Protein AF-0000000067829742 (afdb_homodimer)

Structure (mmCIF, N/CA/C/O backbone):
data_AF-0000000067829742-model_v1
#
loop_
_entity.id
_entity.type
_entity.pdbx_description
1 polymer 'MerR family transcriptional regulator'
#
loop_
_atom_site.group_PDB
_atom_site.id
_atom_site.type_symbol
_atom_site.label_atom_id
_atom_site.label_alt_id
_atom_site.label_comp_id
_atom_site.label_asym_id
_atom_site.label_entity_id
_atom_site.label_seq_id
_atom_site.pdbx_PDB_ins_code
_atom_site.Cartn_x
_atom_site.Cartn_y
_atom_site.Cartn_z
_atom_site.occupancy
_atom_site.B_iso_or_equiv
_atom_site.auth_seq_id
_atom_site.auth_comp_id
_atom_site.auth_asym_id
_atom_site.auth_atom_id
_atom_site.pdbx_PDB_model_num
ATOM 1 N N . MET A 1 1 ? -0.561 -52.406 -20.719 1 38.78 1 MET A N 1
ATOM 2 C CA . MET A 1 1 ? -0.412 -51.594 -19.531 1 38.78 1 MET A CA 1
ATOM 3 C C . MET A 1 1 ? -0.759 -50.156 -19.812 1 38.78 1 MET A C 1
ATOM 5 O O . MET A 1 1 ? -0.344 -49.594 -20.828 1 38.78 1 MET A O 1
ATOM 9 N N . ASP A 1 2 ? -1.985 -49.562 -19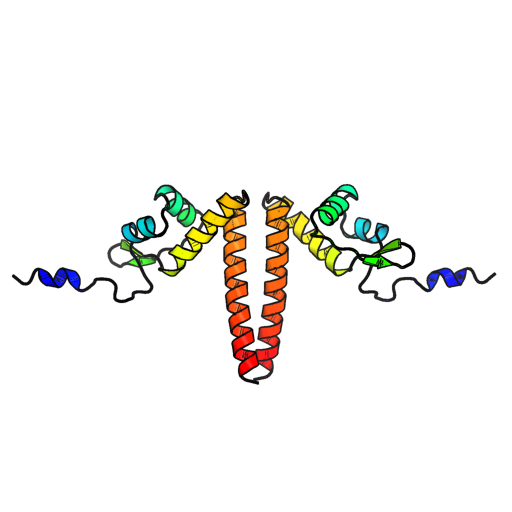.172 1 39.97 2 ASP A N 1
ATOM 10 C CA . ASP A 1 2 ? -2.779 -48.312 -19.219 1 39.97 2 ASP A CA 1
ATOM 11 C C . ASP A 1 2 ? -1.925 -47.094 -18.891 1 39.97 2 ASP A C 1
ATOM 13 O O . ASP A 1 2 ? -1.716 -46.781 -17.719 1 39.97 2 ASP A O 1
ATOM 17 N N . LEU A 1 3 ? -0.83 -46.781 -19.438 1 41.09 3 LEU A N 1
ATOM 18 C CA . LEU A 1 3 ? 0.09 -45.656 -19.359 1 41.09 3 LEU A CA 1
ATOM 19 C C . LEU A 1 3 ? -0.671 -44.344 -19.328 1 41.09 3 LEU A C 1
ATOM 21 O O . LEU A 1 3 ? -0.062 -43.281 -19.281 1 41.09 3 LEU A O 1
ATOM 25 N N . LEU A 1 4 ? -1.839 -44.375 -19.984 1 42.31 4 LEU A N 1
ATOM 26 C CA . LEU A 1 4 ? -2.527 -43.094 -20.141 1 42.31 4 LEU A CA 1
ATOM 27 C C . LEU A 1 4 ? -2.879 -42.5 -18.797 1 42.31 4 LEU A C 1
ATOM 29 O O . LEU A 1 4 ? -3.615 -41.5 -18.719 1 42.31 4 LEU A O 1
ATOM 33 N N . GLN A 1 5 ? -2.998 -43.344 -17.719 1 41.84 5 GLN A N 1
ATOM 34 C CA . GLN A 1 5 ? -3.5 -42.844 -16.453 1 41.84 5 GLN A CA 1
ATOM 35 C C . GLN A 1 5 ? -2.699 -41.625 -15.992 1 41.84 5 GLN A C 1
ATOM 37 O O . GLN A 1 5 ? -2.945 -41.094 -14.914 1 41.84 5 GLN A O 1
ATOM 42 N N . ASP A 1 6 ? -1.447 -41.594 -16.344 1 46.66 6 ASP A N 1
ATOM 43 C CA . ASP A 1 6 ? -0.595 -40.562 -15.742 1 46.66 6 ASP A CA 1
ATOM 44 C C . ASP A 1 6 ? -1.167 -39.156 -15.977 1 46.66 6 ASP A C 1
ATOM 46 O O . ASP A 1 6 ? -0.507 -38.156 -15.695 1 46.66 6 ASP A O 1
ATOM 50 N N . LYS A 1 7 ? -1.979 -39.094 -17.062 1 47.5 7 LYS A N 1
ATOM 51 C CA . LYS A 1 7 ? -2.58 -37.781 -17.312 1 47.5 7 LYS A CA 1
ATOM 52 C C . LYS A 1 7 ? -3.389 -37.312 -16.109 1 47.5 7 LYS A C 1
ATOM 54 O O . LYS A 1 7 ? -4.098 -36.312 -16.172 1 47.5 7 LYS A O 1
ATOM 59 N N . LYS A 1 8 ? -3.953 -38.156 -15.336 1 46.19 8 LYS A N 1
ATOM 60 C CA . LYS A 1 8 ? -5.051 -37.938 -14.406 1 46.19 8 LYS A CA 1
ATOM 61 C C . LYS A 1 8 ? -4.738 -36.75 -13.477 1 46.19 8 LYS A C 1
ATOM 63 O O . LYS A 1 8 ? -5.609 -35.938 -13.195 1 46.19 8 LYS A O 1
ATOM 68 N N . ASP A 1 9 ? -3.799 -37.094 -12.68 1 45.06 9 ASP A N 1
ATOM 69 C CA . ASP A 1 9 ? -3.682 -36.125 -11.594 1 45.06 9 ASP A CA 1
ATOM 70 C C . ASP A 1 9 ? -3.342 -34.75 -12.141 1 45.06 9 ASP A C 1
ATOM 72 O O . ASP A 1 9 ? -2.631 -33.969 -11.492 1 45.06 9 ASP A O 1
ATOM 76 N N . LEU A 1 10 ? -3.197 -34.719 -13.492 1 45.88 10 LEU A N 1
ATOM 77 C CA . LEU A 1 10 ? -2.871 -33.375 -13.953 1 45.88 10 LEU A CA 1
ATOM 78 C C . LEU A 1 10 ? -3.848 -32.344 -13.383 1 45.88 10 LEU A C 1
ATOM 80 O O . LEU A 1 10 ? -4.984 -32.688 -13.047 1 45.88 10 LEU A O 1
ATOM 84 N N . PRO A 1 11 ? -3.414 -31.078 -13.312 1 46.78 11 PRO A N 1
ATOM 85 C CA . PRO A 1 11 ? -4.129 -29.984 -12.648 1 46.78 11 PRO A CA 1
ATOM 86 C C . PRO A 1 11 ? -5.523 -29.766 -13.227 1 46.78 11 PRO A C 1
ATOM 88 O O . PRO A 1 11 ? -5.695 -29.734 -14.453 1 46.78 11 PRO A O 1
ATOM 91 N N . SER A 1 12 ? -6.648 -30.5 -13.094 1 48.16 12 SER A N 1
ATOM 92 C CA . SER A 1 12 ? -7.918 -29.812 -12.906 1 48.16 12 SER A CA 1
ATOM 93 C C . SER A 1 12 ? -7.707 -28.312 -12.789 1 48.16 12 SER A C 1
ATOM 95 O O . SER A 1 12 ? -6.621 -27.844 -12.422 1 48.16 12 SER A O 1
ATOM 97 N N . CYS A 1 13 ? -8.438 -27.328 -13.531 1 51.78 13 CYS A N 1
ATOM 98 C CA . CYS A 1 13 ? -8.242 -25.891 -13.383 1 51.78 13 CYS A CA 1
ATOM 99 C C . CYS A 1 13 ? -7.746 -25.547 -11.984 1 51.78 13 CYS A C 1
ATOM 101 O O . CYS A 1 13 ? -8.523 -25.094 -11.133 1 51.78 13 CYS A O 1
ATOM 103 N N . SER A 1 14 ? -6.727 -26.406 -11.508 1 70.94 14 SER A N 1
ATOM 104 C CA . SER A 1 14 ? -6.355 -26.328 -10.102 1 70.94 14 SER A CA 1
ATOM 105 C C . SER A 1 14 ? -5.781 -24.953 -9.758 1 70.94 14 SER A C 1
ATOM 107 O O . SER A 1 14 ? -5.156 -24.312 -10.602 1 70.94 14 SER A O 1
ATOM 109 N N . ARG A 1 15 ? -6.23 -24.328 -8.836 1 87.25 15 ARG A N 1
ATOM 110 C CA . ARG A 1 15 ? -5.762 -23.094 -8.234 1 87.25 15 ARG A CA 1
ATOM 111 C C . ARG A 1 15 ? -4.273 -23.172 -7.898 1 87.25 15 ARG A C 1
ATOM 113 O O . ARG A 1 15 ? -3.627 -22.141 -7.68 1 87.25 15 ARG A O 1
ATOM 120 N N . PHE A 1 16 ? -3.676 -24.531 -8.227 1 93.19 16 PHE A N 1
ATOM 121 C CA . PHE A 1 16 ? -2.283 -24.719 -7.832 1 93.19 16 PHE A CA 1
ATOM 122 C C . PHE A 1 16 ? -1.451 -25.219 -9.008 1 93.19 16 PHE A C 1
ATOM 124 O O . PHE A 1 16 ? -1.959 -25.922 -9.875 1 93.19 16 PHE A O 1
ATOM 131 N N . ILE A 1 17 ? -0.196 -24.812 -9.062 1 94.56 17 ILE A N 1
ATOM 132 C CA . ILE A 1 17 ? 0.748 -25.234 -10.094 1 94.56 17 ILE A CA 1
ATOM 133 C C . ILE A 1 17 ? 2.062 -25.672 -9.453 1 94.56 17 ILE A C 1
ATOM 135 O O . ILE A 1 17 ? 2.363 -25.281 -8.32 1 94.56 17 ILE A O 1
ATOM 139 N N . VAL A 1 18 ? 2.82 -26.484 -10.219 1 93.81 18 VAL A N 1
ATOM 140 C CA . VAL A 1 18 ? 4.059 -27.031 -9.68 1 93.81 18 VAL A CA 1
ATOM 141 C C . VAL A 1 18 ? 5.215 -26.078 -9.969 1 93.81 18 VAL A C 1
ATOM 143 O O . VAL A 1 18 ? 5.078 -25.141 -10.766 1 93.81 18 VAL A O 1
ATOM 146 N N . TRP A 1 19 ? 6.488 -26.375 -9.375 1 94.12 19 TRP A N 1
ATOM 147 C CA . TRP A 1 19 ? 7.695 -25.547 -9.398 1 94.12 19 TRP A CA 1
ATOM 148 C C . TRP A 1 19 ? 8.102 -25.234 -10.836 1 94.12 19 TRP A C 1
ATOM 150 O O . TRP A 1 19 ? 8.289 -24.062 -11.18 1 94.12 19 TRP A O 1
ATOM 160 N N . SER A 1 20 ? 8.227 -26.297 -11.711 1 94.94 20 SER A N 1
ATOM 161 C CA . SER A 1 20 ? 8.703 -26.125 -13.078 1 94.94 20 SER A CA 1
ATOM 162 C C . SER A 1 20 ? 7.777 -25.203 -13.867 1 94.94 20 SER A C 1
ATOM 164 O O . SER A 1 20 ? 8.242 -24.312 -14.586 1 94.94 20 SER A O 1
ATOM 166 N N . GLU A 1 21 ? 6.5 -25.422 -13.68 1 94.56 21 GLU A N 1
ATOM 167 C CA . GLU A 1 21 ? 5.5 -24.594 -14.352 1 94.56 21 GLU A CA 1
ATOM 168 C C . GLU A 1 21 ? 5.516 -23.172 -13.82 1 94.56 21 GLU A C 1
ATOM 170 O O . GLU A 1 21 ? 5.406 -22.203 -14.594 1 94.56 21 GLU A O 1
ATOM 175 N N . PHE A 1 22 ? 5.688 -23 -12.547 1 96.88 22 PHE A N 1
ATOM 176 C CA . PHE A 1 22 ? 5.723 -21.688 -11.906 1 96.88 22 PHE A CA 1
ATOM 177 C C . PHE A 1 22 ? 6.871 -20.844 -12.453 1 96.88 22 PHE A C 1
ATOM 179 O O . PHE A 1 22 ? 6.68 -19.672 -12.805 1 96.88 22 PHE A O 1
ATOM 186 N N . ILE A 1 23 ? 8.016 -21.406 -12.57 1 96.88 23 ILE A N 1
ATOM 187 C CA . ILE A 1 23 ? 9.203 -20.719 -13.07 1 96.88 23 ILE A CA 1
ATOM 188 C C . ILE A 1 23 ? 8.984 -20.297 -14.523 1 96.88 23 ILE A C 1
ATOM 190 O O . ILE A 1 23 ? 9.273 -19.156 -14.891 1 96.88 23 ILE A O 1
ATOM 194 N N . GLU A 1 24 ? 8.414 -21.234 -15.266 1 96.38 24 GLU A N 1
ATOM 195 C CA . GLU A 1 24 ? 8.172 -20.969 -16.672 1 96.38 24 GLU A CA 1
ATOM 196 C C . GLU A 1 24 ? 7.18 -19.828 -16.859 1 96.38 24 GLU A C 1
ATOM 198 O O . GLU A 1 24 ? 7.414 -18.922 -17.656 1 96.38 24 GLU A O 1
ATOM 203 N N . LEU A 1 25 ? 6.148 -19.859 -16.078 1 95.81 25 LEU A N 1
ATOM 204 C CA . LEU A 1 25 ? 5.078 -18.875 -16.219 1 95.81 25 LEU A CA 1
ATOM 205 C C . LEU A 1 25 ? 5.531 -17.5 -15.734 1 95.81 25 LEU A C 1
ATOM 207 O O . LEU A 1 25 ? 5.117 -16.469 -16.281 1 95.81 25 LEU A O 1
ATOM 211 N N . THR A 1 26 ? 6.32 -17.359 -14.68 1 96.69 26 THR A N 1
ATOM 212 C CA . THR A 1 26 ? 6.766 -16.094 -14.109 1 96.69 26 THR A CA 1
ATOM 213 C C . THR A 1 26 ? 7.918 -15.516 -14.93 1 96.69 26 THR A C 1
ATOM 215 O O . THR A 1 26 ? 8.156 -14.305 -14.914 1 96.69 26 THR A O 1
ATOM 218 N N . GLY A 1 27 ? 8.562 -16.359 -15.562 1 96.44 27 GLY A N 1
ATOM 219 C CA . GLY A 1 27 ? 9.734 -15.922 -16.297 1 96.44 27 GLY A CA 1
ATOM 220 C C . GLY A 1 27 ? 10.875 -15.477 -15.406 1 96.44 27 GLY A C 1
ATOM 221 O O . GLY A 1 27 ? 11.695 -14.648 -15.812 1 96.44 27 GLY A O 1
ATOM 222 N N . THR A 1 28 ? 10.922 -15.977 -14.188 1 95.94 28 THR A N 1
ATOM 223 C CA . THR A 1 28 ? 11.945 -15.633 -13.211 1 95.94 28 THR A CA 1
ATOM 224 C C . THR A 1 28 ? 12.898 -16.797 -12.977 1 95.94 28 THR A C 1
ATOM 226 O O . THR A 1 28 ? 12.57 -17.938 -13.305 1 95.94 28 THR A O 1
ATOM 229 N N . THR A 1 29 ? 14.047 -16.453 -12.43 1 97.06 29 THR A N 1
ATOM 230 C CA . THR A 1 29 ? 15.016 -17.516 -12.164 1 97.06 29 THR A CA 1
ATOM 231 C C . THR A 1 29 ? 14.648 -18.281 -10.891 1 97.06 29 THR A C 1
ATOM 233 O O . THR A 1 29 ? 14.07 -17.703 -9.969 1 97.06 29 THR A O 1
ATOM 236 N N . PRO A 1 30 ? 15 -19.562 -10.844 1 97.38 30 PRO A N 1
ATOM 237 C CA . PRO A 1 30 ? 14.789 -20.328 -9.617 1 97.38 30 PRO A CA 1
ATOM 238 C C . PRO A 1 30 ? 15.383 -19.641 -8.383 1 97.38 30 PRO A C 1
ATOM 240 O O . PRO A 1 30 ? 14.781 -19.672 -7.305 1 97.38 30 PRO A O 1
ATOM 243 N N . GLU A 1 31 ? 16.516 -19.078 -8.531 1 97.75 31 GLU A N 1
ATOM 244 C CA . GLU A 1 31 ? 17.188 -18.391 -7.43 1 97.75 31 GLU A CA 1
ATOM 245 C C . GLU A 1 31 ? 16.328 -17.25 -6.887 1 97.75 31 GLU A C 1
ATOM 247 O O . GLU A 1 31 ? 16.219 -17.078 -5.672 1 97.75 31 GLU A O 1
ATOM 252 N N . ARG A 1 32 ? 15.742 -16.547 -7.77 1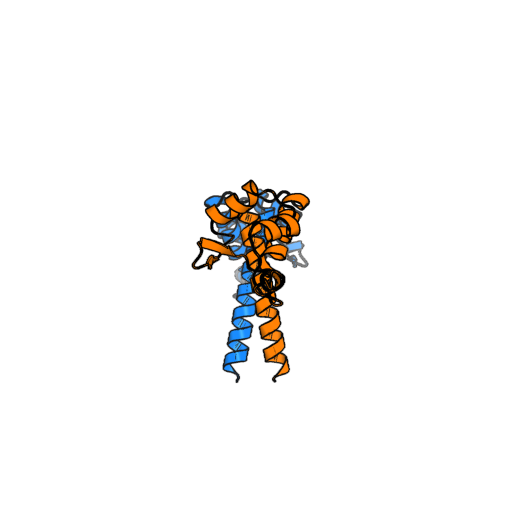 97.5 32 ARG A N 1
ATOM 253 C CA . ARG A 1 32 ? 14.891 -15.422 -7.383 1 97.5 32 ARG A CA 1
ATOM 254 C C . ARG A 1 32 ? 13.641 -15.906 -6.66 1 97.5 32 ARG A C 1
ATOM 256 O O . ARG A 1 32 ? 13.234 -15.32 -5.652 1 97.5 32 ARG A O 1
ATOM 263 N N . VAL A 1 33 ? 13.047 -16.922 -7.184 1 97.38 33 VAL A N 1
ATOM 264 C CA . VAL A 1 33 ? 11.859 -17.5 -6.559 1 97.38 33 VAL A CA 1
ATOM 265 C C . VAL A 1 33 ? 12.211 -18 -5.16 1 97.38 33 VAL A C 1
ATOM 267 O O . VAL A 1 33 ? 11.477 -17.75 -4.199 1 97.38 33 VAL A O 1
ATOM 270 N N . PHE A 1 34 ? 13.367 -18.609 -5.008 1 96.69 34 PHE A N 1
ATOM 271 C CA . PHE A 1 34 ? 13.805 -19.094 -3.711 1 96.69 34 PHE A CA 1
ATOM 272 C C . PHE A 1 34 ? 14.039 -17.953 -2.744 1 96.69 34 PHE A C 1
ATOM 274 O O . PHE A 1 34 ? 13.719 -18.047 -1.56 1 96.69 34 PHE A O 1
ATOM 281 N N . GLU A 1 35 ? 14.594 -16.922 -3.238 1 97.12 35 GLU A N 1
ATOM 282 C CA . GLU A 1 35 ? 14.789 -15.742 -2.406 1 97.12 35 GLU A CA 1
ATOM 283 C C . GLU A 1 35 ? 13.461 -15.258 -1.82 1 97.12 35 GLU A C 1
ATOM 285 O O . GLU A 1 35 ? 13.391 -14.922 -0.636 1 97.12 35 GLU A O 1
ATOM 290 N N . LEU A 1 36 ? 12.484 -15.234 -2.646 1 97.62 36 LEU A N 1
ATOM 291 C CA . LEU A 1 36 ? 11.18 -14.742 -2.236 1 97.62 36 LEU A CA 1
ATOM 292 C C . LEU A 1 36 ? 10.516 -15.703 -1.261 1 97.62 36 LEU A C 1
ATOM 294 O O . LEU A 1 36 ? 9.75 -15.289 -0.389 1 97.62 36 LEU A O 1
ATOM 298 N N . ILE A 1 37 ? 10.797 -17 -1.369 1 96.56 37 ILE A N 1
ATOM 299 C CA . ILE A 1 37 ? 10.328 -18 -0.411 1 96.56 37 ILE A CA 1
ATOM 300 C C . ILE A 1 37 ? 11.039 -17.797 0.926 1 96.56 37 ILE A C 1
ATOM 302 O O . ILE A 1 37 ? 10.398 -17.797 1.981 1 96.56 37 ILE A O 1
ATOM 306 N N . GLU A 1 38 ? 12.336 -17.531 0.888 1 96.12 38 GLU A N 1
ATOM 307 C CA . GLU A 1 38 ? 13.148 -17.391 2.09 1 96.12 38 GLU A CA 1
ATOM 308 C C . GLU A 1 38 ? 12.703 -16.188 2.912 1 96.12 38 GLU A C 1
ATOM 310 O O . GLU A 1 38 ? 12.672 -16.25 4.145 1 96.12 38 GLU A O 1
ATOM 315 N N . ILE A 1 39 ? 12.367 -15.125 2.232 1 94.38 39 ILE A N 1
ATOM 316 C CA . ILE A 1 39 ? 11.961 -13.93 2.957 1 94.38 39 ILE A CA 1
ATOM 317 C C . ILE A 1 39 ? 10.5 -14.055 3.389 1 94.38 39 ILE A C 1
ATOM 319 O O . ILE A 1 39 ? 9.992 -13.203 4.117 1 94.38 39 ILE A O 1
ATOM 323 N N . GLY A 1 40 ? 9.781 -15.07 2.875 1 95.56 40 GLY A N 1
ATOM 324 C CA . GLY A 1 40 ? 8.438 -15.352 3.344 1 95.56 40 GLY A CA 1
ATOM 325 C C . GLY A 1 40 ? 7.359 -14.688 2.504 1 95.56 40 GLY A C 1
ATOM 326 O O . GLY A 1 40 ? 6.176 -14.734 2.852 1 95.56 40 GLY A O 1
ATOM 327 N N . TRP A 1 41 ? 7.711 -14.109 1.409 1 97 41 TRP A N 1
ATOM 328 C CA . TRP A 1 41 ? 6.727 -13.438 0.568 1 97 41 TRP A CA 1
ATOM 329 C C . TRP A 1 41 ? 5.988 -14.438 -0.311 1 97 41 TRP A C 1
ATOM 331 O O . TRP A 1 41 ? 4.801 -14.266 -0.603 1 97 41 TRP A O 1
ATOM 341 N N . LEU A 1 42 ? 6.73 -15.43 -0.782 1 96.56 42 LEU A N 1
ATOM 342 C CA . LEU A 1 42 ? 6.125 -16.578 -1.45 1 96.56 42 LEU A CA 1
ATOM 343 C C . LEU A 1 42 ? 6.02 -17.766 -0.503 1 96.56 42 LEU A C 1
ATOM 345 O O . LEU A 1 42 ? 7.004 -18.141 0.141 1 96.56 42 LEU A O 1
ATOM 349 N N . GLU A 1 43 ? 4.781 -18.328 -0.455 1 95.62 43 GLU A N 1
ATOM 350 C CA . GLU A 1 43 ? 4.562 -19.438 0.472 1 95.62 43 GLU A CA 1
ATOM 351 C C . GLU A 1 43 ? 3.947 -20.641 -0.238 1 95.62 43 GLU A C 1
ATOM 353 O O . GLU A 1 43 ? 2.746 -20.891 -0.122 1 95.62 43 GLU A O 1
ATOM 358 N N . PRO A 1 44 ? 4.762 -21.375 -0.875 1 95.88 44 PRO A N 1
ATOM 359 C CA . PRO A 1 44 ? 4.25 -22.578 -1.526 1 95.88 44 PRO A CA 1
ATOM 360 C C . PRO A 1 44 ? 3.783 -23.625 -0.527 1 95.88 44 PRO A C 1
ATOM 362 O O . PRO A 1 44 ? 4.145 -23.578 0.651 1 95.88 44 PRO A O 1
ATOM 365 N N . VAL A 1 45 ? 2.928 -24.516 -0.942 1 93.56 45 VAL A N 1
ATOM 366 C CA . VAL A 1 45 ? 2.477 -25.641 -0.13 1 93.56 45 VAL A CA 1
ATOM 367 C C . VAL A 1 45 ? 3.154 -26.922 -0.603 1 93.56 45 VAL A C 1
ATOM 369 O O . VAL A 1 45 ? 3.441 -27.078 -1.792 1 93.56 45 VAL A O 1
ATOM 372 N N . ARG A 1 46 ? 3.447 -27.797 0.365 1 92.62 46 ARG A N 1
ATOM 373 C CA . ARG A 1 46 ? 4.07 -29.078 0.02 1 92.62 46 ARG A CA 1
ATOM 374 C C . ARG A 1 46 ? 3.057 -30.219 0.066 1 92.62 46 ARG A C 1
ATOM 376 O O . ARG A 1 46 ? 2.219 -30.266 0.968 1 92.62 46 ARG A O 1
ATOM 383 N N . THR A 1 47 ? 3.064 -30.969 -0.974 1 91.81 47 THR A N 1
ATOM 384 C CA . THR A 1 47 ? 2.211 -32.156 -0.984 1 91.81 47 THR A CA 1
ATOM 385 C C . THR A 1 47 ? 2.801 -33.25 -0.11 1 91.81 47 THR A C 1
ATOM 387 O O . THR A 1 47 ? 3.896 -33.094 0.434 1 91.81 47 THR A O 1
ATOM 390 N N . ALA A 1 48 ? 1.899 -34.344 0.024 1 91.88 48 ALA A N 1
ATOM 391 C CA . ALA A 1 48 ? 2.367 -35.5 0.761 1 91.88 48 ALA A CA 1
ATOM 392 C C . ALA A 1 48 ? 3.658 -36.062 0.16 1 91.88 48 ALA A C 1
ATOM 394 O O . ALA A 1 48 ? 4.492 -36.625 0.872 1 91.88 48 ALA A O 1
ATOM 395 N N . GLU A 1 49 ? 3.842 -35.875 -1.083 1 91.94 49 GLU A N 1
ATOM 396 C CA . GLU A 1 49 ? 5.016 -36.344 -1.814 1 91.94 49 GLU A CA 1
ATOM 397 C C . GLU A 1 49 ? 6.141 -35.312 -1.771 1 91.94 49 GLU A C 1
ATOM 399 O O . GLU A 1 49 ? 7.156 -35.469 -2.451 1 91.94 49 GLU A O 1
ATOM 404 N N . ASN A 1 50 ? 5.988 -34.25 -1.021 1 91.69 50 ASN A N 1
ATOM 405 C CA . ASN A 1 50 ? 6.988 -33.219 -0.823 1 91.69 50 ASN A CA 1
ATOM 406 C C . ASN A 1 50 ? 7.223 -32.406 -2.1 1 91.69 50 ASN A C 1
ATOM 408 O O . ASN A 1 50 ? 8.359 -32.062 -2.428 1 91.69 50 ASN A O 1
ATOM 412 N N . ILE A 1 51 ? 6.125 -32.312 -2.865 1 91.56 51 ILE A N 1
ATOM 413 C CA . ILE A 1 51 ? 6.16 -31.5 -4.066 1 91.56 51 ILE A CA 1
ATOM 414 C C . ILE A 1 51 ? 5.684 -30.094 -3.738 1 91.56 51 ILE A C 1
ATOM 416 O O . ILE A 1 51 ? 4.652 -29.906 -3.086 1 91.56 51 ILE A O 1
ATOM 420 N N . LEU A 1 52 ? 6.531 -29.156 -4.242 1 93.25 52 LEU A N 1
ATOM 421 C CA . LEU A 1 52 ? 6.141 -27.766 -4.004 1 93.25 52 LEU A CA 1
ATOM 422 C C . LEU A 1 52 ? 5.012 -27.344 -4.941 1 93.25 52 LEU A C 1
ATOM 424 O O . LEU A 1 52 ? 5.125 -27.5 -6.16 1 93.25 52 LEU A O 1
ATOM 428 N N . LEU A 1 53 ? 3.963 -26.828 -4.301 1 94.62 53 LEU A N 1
ATOM 429 C CA . LEU A 1 53 ? 2.826 -26.312 -5.059 1 94.62 53 LEU A CA 1
ATOM 430 C C . LEU A 1 53 ? 2.645 -24.812 -4.816 1 94.62 53 LEU A C 1
ATOM 432 O O . LEU A 1 53 ? 2.727 -24.344 -3.676 1 94.62 53 LEU A O 1
ATOM 436 N N . PHE A 1 54 ? 2.434 -24.109 -5.969 1 96.5 54 PHE A N 1
ATOM 437 C CA . PHE A 1 54 ? 2.191 -22.672 -5.918 1 96.5 54 PHE A CA 1
ATOM 438 C C . PHE A 1 54 ? 0.772 -22.344 -6.371 1 96.5 54 PHE A C 1
ATOM 440 O O . PHE A 1 54 ? 0.217 -23.031 -7.23 1 96.5 54 PHE A O 1
ATOM 447 N N . GLN A 1 55 ? 0.252 -21.266 -5.746 1 94.44 55 GLN A N 1
ATOM 448 C CA . GLN A 1 55 ? -1.023 -20.781 -6.266 1 94.44 55 GLN A CA 1
ATOM 449 C C . GLN A 1 55 ? -0.838 -20.062 -7.602 1 94.44 55 GLN A C 1
ATOM 451 O O . GLN A 1 55 ? 0.122 -19.312 -7.777 1 94.44 55 GLN A O 1
ATOM 456 N N . GLN A 1 56 ? -1.698 -20.375 -8.477 1 93.38 56 GLN A N 1
ATOM 457 C CA . GLN A 1 56 ? -1.634 -19.75 -9.79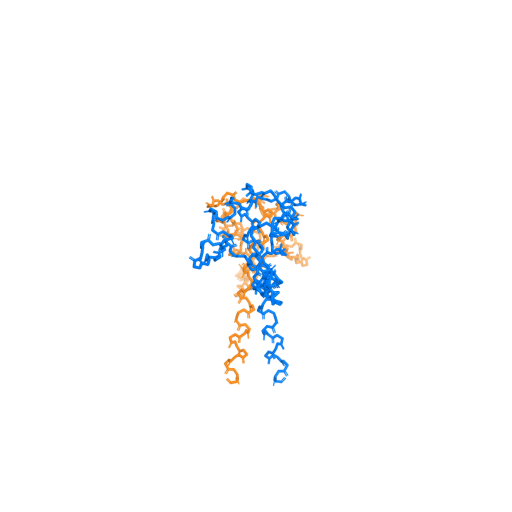7 1 93.38 56 GLN A CA 1
ATOM 458 C C . GLN A 1 56 ? -1.651 -18.234 -9.688 1 93.38 56 GLN A C 1
ATOM 460 O O . GLN A 1 56 ? -0.988 -17.547 -10.461 1 93.38 56 GLN A O 1
ATOM 465 N N . ARG A 1 57 ? -2.33 -17.656 -8.734 1 92.19 57 ARG A N 1
ATOM 466 C CA . ARG A 1 57 ? -2.436 -16.219 -8.555 1 92.19 57 ARG A CA 1
ATOM 467 C C . ARG A 1 57 ? -1.083 -15.609 -8.188 1 92.19 57 ARG A C 1
ATOM 469 O O . ARG A 1 57 ? -0.845 -14.422 -8.422 1 92.19 57 ARG A O 1
ATOM 476 N N . ASP A 1 58 ? -0.253 -16.438 -7.656 1 96.06 58 ASP A N 1
ATOM 477 C CA . ASP A 1 58 ? 1.06 -15.953 -7.246 1 96.06 58 ASP A CA 1
ATOM 478 C C . ASP A 1 58 ? 1.941 -15.656 -8.461 1 96.06 58 ASP A C 1
ATOM 480 O O . ASP A 1 58 ? 2.922 -14.922 -8.352 1 96.06 58 ASP A O 1
ATOM 484 N N . VAL A 1 59 ? 1.569 -16.281 -9.578 1 96.44 59 VAL A N 1
ATOM 485 C CA . VAL A 1 59 ? 2.297 -15.992 -10.812 1 96.44 59 VAL A CA 1
ATOM 486 C C . VAL A 1 59 ? 2.154 -14.508 -11.164 1 96.44 59 VAL A C 1
ATOM 488 O O . VAL A 1 59 ? 3.15 -13.828 -11.406 1 96.44 59 VAL A O 1
ATOM 491 N N . TYR A 1 60 ? 0.981 -14.047 -11.188 1 94.69 60 TYR A N 1
ATOM 492 C CA . TYR A 1 60 ? 0.709 -12.648 -11.523 1 94.69 60 TYR A CA 1
ATOM 493 C C . TYR A 1 60 ? 1.315 -11.719 -10.484 1 94.69 60 TYR A C 1
ATOM 495 O O . TYR A 1 60 ? 1.878 -10.672 -10.828 1 94.69 60 TYR A O 1
ATOM 503 N N . LYS A 1 61 ? 1.145 -12.086 -9.289 1 96.12 61 LYS A N 1
ATOM 504 C CA . LYS A 1 61 ? 1.698 -11.328 -8.172 1 96.12 61 LYS A CA 1
ATOM 505 C C . LYS A 1 61 ? 3.201 -11.125 -8.336 1 96.12 61 LYS A C 1
ATOM 507 O O . LYS A 1 61 ? 3.703 -10.008 -8.172 1 96.12 61 LYS A O 1
ATOM 512 N N . LEU A 1 62 ? 3.914 -12.164 -8.656 1 97.44 62 LEU A N 1
ATOM 513 C CA . LEU A 1 62 ? 5.359 -12.094 -8.836 1 97.44 62 LEU A CA 1
ATOM 514 C C . LEU A 1 62 ? 5.719 -11.266 -10.055 1 97.44 62 LEU A C 1
ATOM 516 O O . LEU A 1 62 ? 6.668 -10.477 -10.023 1 97.44 62 LEU A O 1
ATOM 520 N N . ARG A 1 63 ? 4.988 -11.414 -11.102 1 96.94 63 ARG A N 1
ATOM 521 C CA . ARG A 1 63 ? 5.238 -10.609 -12.297 1 96.94 63 ARG A CA 1
ATOM 522 C C . ARG A 1 63 ? 5.07 -9.125 -12 1 96.94 63 ARG A C 1
ATOM 524 O O . ARG A 1 63 ? 5.867 -8.305 -12.461 1 96.94 63 ARG A O 1
ATOM 531 N N . LYS A 1 64 ? 4.074 -8.828 -11.273 1 96.62 64 LYS A N 1
ATOM 532 C CA . LYS A 1 64 ? 3.848 -7.445 -10.859 1 96.62 64 LYS A CA 1
ATOM 533 C C . LYS A 1 64 ? 5.012 -6.926 -10.023 1 96.62 64 LYS A C 1
ATOM 535 O O . LYS A 1 64 ? 5.453 -5.789 -10.203 1 96.62 64 LYS A O 1
ATOM 540 N N . LEU A 1 65 ? 5.438 -7.715 -9.117 1 97.5 65 LEU A N 1
ATOM 541 C CA . LEU A 1 65 ? 6.574 -7.332 -8.289 1 97.5 65 LEU A CA 1
ATOM 542 C C . LEU A 1 65 ? 7.797 -7.023 -9.141 1 97.5 65 LEU A C 1
ATOM 544 O O . LEU A 1 65 ? 8.445 -5.992 -8.953 1 97.5 65 LEU A O 1
ATOM 548 N N . GLU A 1 66 ? 8.078 -7.938 -10.047 1 96.56 66 GLU A N 1
ATOM 549 C CA . GLU A 1 66 ? 9.234 -7.742 -10.922 1 96.56 66 GLU A CA 1
ATOM 550 C C . GLU A 1 66 ? 9.094 -6.461 -11.742 1 96.56 66 GLU A C 1
ATOM 552 O O . GLU A 1 66 ? 10.07 -5.723 -11.914 1 96.56 66 GLU A O 1
ATOM 557 N N . ARG A 1 67 ? 7.914 -6.211 -12.227 1 95.31 67 ARG A N 1
ATOM 558 C CA . ARG A 1 67 ? 7.672 -5.008 -13.023 1 95.31 67 ARG A CA 1
ATOM 559 C C . ARG A 1 67 ? 7.914 -3.748 -12.195 1 95.31 67 ARG A C 1
ATOM 561 O O . ARG A 1 67 ? 8.562 -2.811 -12.664 1 95.31 67 ARG A O 1
ATOM 568 N N . ILE A 1 68 ? 7.434 -3.686 -10.984 1 94.69 68 ILE A N 1
ATOM 569 C CA . ILE A 1 68 ? 7.578 -2.529 -10.102 1 94.69 68 ILE A CA 1
ATOM 570 C C . ILE A 1 68 ? 9.047 -2.316 -9.766 1 94.69 68 ILE A C 1
ATOM 572 O O . ILE A 1 68 ? 9.539 -1.184 -9.766 1 94.69 68 ILE A O 1
ATOM 576 N N . CYS A 1 69 ? 9.68 -3.418 -9.477 1 94.56 69 CYS A N 1
ATOM 577 C CA . CYS A 1 69 ? 11.094 -3.332 -9.133 1 94.56 69 CYS A CA 1
ATOM 578 C C . CYS A 1 69 ? 11.914 -2.832 -10.32 1 94.56 69 CYS A C 1
ATOM 580 O O . CYS A 1 69 ? 12.844 -2.043 -10.148 1 94.56 69 CYS A O 1
ATOM 582 N N . MET A 1 70 ? 11.562 -3.221 -11.477 1 92.69 70 MET A N 1
ATOM 583 C CA . MET A 1 70 ? 12.312 -2.857 -12.68 1 92.69 70 MET A CA 1
ATOM 584 C C . MET A 1 70 ? 11.969 -1.439 -13.125 1 92.69 70 MET A C 1
ATOM 586 O O . MET A 1 70 ? 12.867 -0.636 -13.391 1 92.69 70 MET A O 1
ATOM 590 N N . ASP A 1 71 ? 10.742 -1.09 -13.125 1 92.69 71 ASP A N 1
ATOM 591 C CA . ASP A 1 71 ? 10.281 0.18 -13.68 1 92.69 71 ASP A CA 1
ATOM 592 C C . ASP A 1 71 ? 10.594 1.339 -12.742 1 92.69 71 ASP A C 1
ATOM 594 O O . ASP A 1 71 ? 10.898 2.447 -13.188 1 92.69 71 ASP A O 1
ATOM 598 N N . PHE A 1 72 ? 10.57 1.152 -11.453 1 91 72 PHE A N 1
ATOM 599 C CA . PHE A 1 72 ? 10.656 2.258 -10.5 1 91 72 PHE A CA 1
ATOM 600 C C . PHE A 1 72 ? 11.906 2.143 -9.648 1 91 72 PHE A C 1
ATOM 602 O O . PHE A 1 72 ? 12.148 2.977 -8.773 1 91 72 PHE A O 1
ATOM 609 N N . GLU A 1 73 ? 12.742 1.174 -9.906 1 91.5 73 GLU A N 1
ATOM 610 C CA . GLU A 1 73 ? 13.969 0.948 -9.148 1 91.5 73 GLU A CA 1
ATOM 611 C C . GLU A 1 73 ? 13.68 0.787 -7.656 1 91.5 73 GLU A C 1
ATOM 613 O O . GLU A 1 73 ? 14.352 1.383 -6.816 1 91.5 73 GLU A O 1
ATOM 618 N N . ILE A 1 74 ? 12.727 0.108 -7.32 1 94.81 74 ILE A N 1
ATOM 619 C CA . ILE A 1 74 ? 12.305 -0.214 -5.961 1 94.81 74 ILE A CA 1
ATOM 620 C C . ILE A 1 74 ? 12.875 -1.57 -5.551 1 94.81 74 ILE A C 1
ATOM 622 O O . ILE A 1 74 ? 12.883 -2.512 -6.348 1 94.81 74 ILE A O 1
ATOM 626 N N . ASP A 1 75 ? 13.305 -1.595 -4.305 1 94.75 75 ASP A N 1
ATOM 627 C CA . ASP A 1 75 ? 13.891 -2.852 -3.848 1 94.75 75 ASP A CA 1
ATOM 628 C C . ASP A 1 75 ? 12.805 -3.877 -3.521 1 94.75 75 ASP A C 1
ATOM 630 O O . ASP A 1 75 ? 11.633 -3.529 -3.408 1 94.75 75 ASP A O 1
ATOM 634 N N . THR A 1 76 ? 13.195 -5.102 -3.34 1 95.06 76 THR A N 1
ATOM 635 C CA . THR A 1 76 ? 12.297 -6.242 -3.188 1 95.06 76 THR A CA 1
ATOM 636 C C . THR A 1 76 ? 11.398 -6.066 -1.965 1 95.06 76 THR A C 1
ATOM 638 O O . THR A 1 76 ? 10.203 -6.34 -2.021 1 95.06 76 THR A O 1
ATOM 641 N N . LEU A 1 77 ? 11.992 -5.609 -0.907 1 93.44 77 LEU A N 1
ATOM 642 C CA . LEU A 1 77 ? 11.227 -5.441 0.325 1 93.44 77 LEU A CA 1
ATOM 643 C C . LEU A 1 77 ? 10.102 -4.438 0.134 1 93.44 77 LEU A C 1
ATOM 645 O O . LEU A 1 77 ? 8.93 -4.754 0.368 1 93.44 77 LEU A O 1
ATOM 649 N N . SER A 1 78 ? 10.422 -3.262 -0.32 1 96 78 SER A N 1
ATOM 650 C CA . SER A 1 78 ? 9.43 -2.215 -0.55 1 96 78 SER A CA 1
ATOM 651 C C . SER A 1 78 ? 8.398 -2.646 -1.59 1 96 78 SER A C 1
ATOM 653 O O . SER A 1 78 ? 7.199 -2.432 -1.411 1 96 78 SER A O 1
ATOM 655 N N . GLY A 1 79 ? 8.945 -3.268 -2.645 1 96.81 79 GLY A N 1
ATOM 656 C CA . GLY A 1 79 ? 8.062 -3.738 -3.697 1 96.81 79 GLY A CA 1
ATOM 657 C C . GLY A 1 79 ? 7.047 -4.758 -3.211 1 96.81 79 GLY A C 1
ATOM 658 O O . GLY A 1 79 ? 5.875 -4.703 -3.586 1 96.81 79 GLY A O 1
ATOM 659 N N . SER A 1 80 ? 7.477 -5.711 -2.428 1 96.69 80 SER A N 1
ATOM 660 C CA . SER A 1 80 ? 6.582 -6.746 -1.918 1 96.69 80 SER A CA 1
ATOM 661 C C . SER A 1 80 ? 5.484 -6.145 -1.046 1 96.69 80 SER A C 1
ATOM 663 O O . SER A 1 80 ? 4.32 -6.547 -1.14 1 96.69 80 SER A O 1
ATOM 665 N N . ILE A 1 81 ? 5.859 -5.125 -0.21 1 96.38 81 ILE A N 1
ATOM 666 C CA . ILE A 1 81 ? 4.895 -4.43 0.635 1 96.38 81 ILE A CA 1
ATOM 667 C C . ILE A 1 81 ? 3.855 -3.729 -0.237 1 96.38 81 ILE A C 1
ATOM 669 O O . ILE A 1 81 ? 2.654 -3.82 0.023 1 96.38 81 ILE A O 1
ATOM 673 N N . ILE A 1 82 ? 4.328 -3.061 -1.215 1 97.62 82 ILE A N 1
ATOM 674 C CA . ILE A 1 82 ? 3.457 -2.311 -2.113 1 97.62 82 ILE A CA 1
ATOM 675 C C . ILE A 1 82 ? 2.471 -3.26 -2.789 1 97.62 82 ILE A C 1
ATOM 677 O O . ILE A 1 82 ? 1.269 -2.99 -2.83 1 97.62 82 ILE A O 1
ATOM 681 N N . ILE A 1 83 ? 2.969 -4.348 -3.316 1 97.38 83 ILE A N 1
ATOM 682 C CA . ILE A 1 83 ? 2.111 -5.309 -4.008 1 97.38 83 ILE A CA 1
ATOM 683 C C . ILE A 1 83 ? 1.055 -5.844 -3.043 1 97.38 83 ILE A C 1
ATOM 685 O O . ILE A 1 83 ? -0.125 -5.93 -3.393 1 97.38 83 ILE A O 1
ATOM 689 N N . ASP A 1 84 ? 1.441 -6.223 -1.822 1 97.5 84 ASP A N 1
ATOM 690 C CA . ASP A 1 84 ? 0.497 -6.762 -0.847 1 97.5 84 ASP A CA 1
ATOM 691 C C . ASP A 1 84 ? -0.582 -5.734 -0.504 1 97.5 84 ASP A C 1
ATOM 693 O O . ASP A 1 84 ? -1.761 -6.078 -0.398 1 97.5 84 ASP A O 1
ATOM 697 N N . LEU A 1 85 ? -0.168 -4.531 -0.382 1 97.88 85 LEU A N 1
ATOM 698 C CA . LEU A 1 85 ? -1.125 -3.477 -0.069 1 97.88 85 LEU A CA 1
ATOM 699 C C . LEU A 1 85 ? -2.068 -3.234 -1.242 1 97.88 85 LEU A C 1
ATOM 701 O O . LEU A 1 85 ? -3.266 -3.008 -1.045 1 97.88 85 LEU A O 1
ATOM 705 N N . LEU A 1 86 ? -1.528 -3.246 -2.436 1 97.19 86 LEU A N 1
ATOM 706 C CA . LEU A 1 86 ? -2.363 -3.078 -3.619 1 97.19 86 LEU A CA 1
ATOM 707 C C . LEU A 1 86 ? -3.418 -4.176 -3.701 1 97.19 86 LEU A C 1
ATOM 709 O O . LEU A 1 86 ? -4.578 -3.908 -4.023 1 97.19 86 LEU A O 1
ATOM 713 N N . GLU A 1 87 ? -3.012 -5.355 -3.457 1 96.56 87 GLU A N 1
ATOM 714 C CA . GLU A 1 87 ? -3.955 -6.469 -3.467 1 96.56 87 GLU A CA 1
ATOM 715 C C . GLU A 1 87 ? -5.031 -6.289 -2.398 1 96.56 87 GLU A C 1
ATOM 717 O O . GLU A 1 87 ? -6.203 -6.59 -2.633 1 96.56 87 GLU A O 1
ATOM 722 N N . ARG A 1 88 ? -4.605 -5.867 -1.223 1 97.5 88 ARG A N 1
ATOM 723 C CA . ARG A 1 88 ? -5.562 -5.625 -0.149 1 97.5 88 ARG A CA 1
ATOM 724 C C . ARG A 1 88 ? -6.555 -4.535 -0.537 1 97.5 88 ARG A C 1
ATOM 726 O O . ARG A 1 88 ? -7.758 -4.672 -0.301 1 97.5 88 ARG A O 1
ATOM 733 N N . VAL A 1 89 ? -6.086 -3.508 -1.103 1 98.19 89 VAL A N 1
ATOM 734 C CA . VAL A 1 89 ? -6.953 -2.428 -1.567 1 98.19 89 VAL A CA 1
ATOM 735 C C . VAL A 1 89 ? -7.973 -2.973 -2.564 1 98.19 89 VAL A C 1
ATOM 737 O O . VAL A 1 89 ? -9.172 -2.707 -2.445 1 98.19 89 VAL A O 1
ATOM 740 N N . ASP A 1 90 ? -7.438 -3.697 -3.539 1 97.12 90 ASP A N 1
ATOM 741 C CA . ASP A 1 90 ? -8.305 -4.27 -4.559 1 97.12 90 ASP A CA 1
ATOM 742 C C . ASP A 1 90 ? -9.406 -5.125 -3.926 1 97.12 90 ASP A C 1
ATOM 744 O O . ASP A 1 90 ? -10.578 -5.008 -4.285 1 97.12 90 ASP A O 1
ATOM 748 N N . SER A 1 91 ? -9.078 -5.965 -3.039 1 97.31 91 SER A N 1
ATOM 749 C CA . SER A 1 91 ? -10.031 -6.844 -2.369 1 97.31 91 SER A CA 1
ATOM 750 C C . SER A 1 91 ? -11.078 -6.043 -1.599 1 97.31 91 SER A C 1
ATOM 752 O O . SER A 1 91 ? -12.273 -6.34 -1.669 1 97.31 91 SER A O 1
ATOM 754 N N . LEU A 1 92 ? -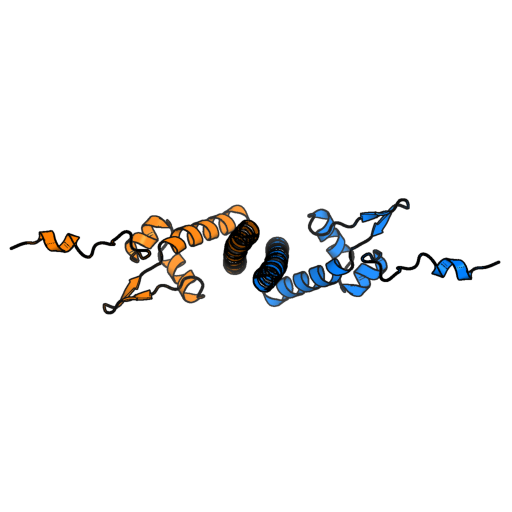10.656 -5.039 -0.873 1 97.88 92 LEU A N 1
ATOM 755 C CA . LEU A 1 92 ? -11.562 -4.223 -0.068 1 97.88 92 LEU A CA 1
ATOM 756 C C . LEU A 1 92 ? -12.508 -3.424 -0.957 1 97.88 92 LEU A C 1
ATOM 758 O O . LEU A 1 92 ? -13.68 -3.242 -0.619 1 97.88 92 LEU A O 1
ATOM 762 N N . GLU A 1 93 ? -11.977 -2.93 -2.016 1 97.75 93 GLU A N 1
ATOM 763 C CA . GLU A 1 93 ? -12.82 -2.189 -2.949 1 97.75 93 GLU A CA 1
ATOM 764 C C . GLU A 1 93 ? -13.93 -3.072 -3.508 1 97.75 93 GLU A C 1
ATOM 766 O O . GLU A 1 93 ? -15.07 -2.627 -3.65 1 97.75 93 GLU A O 1
ATOM 771 N N . LYS A 1 94 ? -13.57 -4.254 -3.863 1 97.31 94 LYS A N 1
ATOM 772 C CA . LYS A 1 94 ? -14.578 -5.203 -4.336 1 97.31 94 LYS A CA 1
ATOM 773 C C . LYS A 1 94 ? -15.633 -5.469 -3.266 1 97.31 94 LYS A C 1
ATOM 775 O O . LYS A 1 94 ? -16.828 -5.547 -3.566 1 97.31 94 LYS A O 1
ATOM 780 N N . ARG A 1 95 ? -15.203 -5.617 -2.061 1 96.31 95 ARG A N 1
ATOM 781 C CA . ARG A 1 95 ? -16.125 -5.863 -0.951 1 96.31 95 ARG A CA 1
ATOM 782 C C . ARG A 1 95 ? -17.062 -4.676 -0.742 1 96.31 95 ARG A C 1
ATOM 784 O O . ARG A 1 95 ? -18.25 -4.859 -0.51 1 96.31 95 ARG A O 1
ATOM 791 N N . VAL A 1 96 ? -16.531 -3.504 -0.792 1 96.31 96 VAL A N 1
ATOM 792 C CA . VAL A 1 96 ? -17.344 -2.301 -0.645 1 96.31 96 VAL A CA 1
ATOM 793 C C . VAL A 1 96 ? -18.391 -2.24 -1.761 1 96.31 96 VAL A C 1
ATOM 795 O O . VAL A 1 96 ? -19.562 -1.948 -1.511 1 96.31 96 VAL A O 1
ATOM 798 N N . ARG A 1 97 ? -17.875 -2.512 -2.967 1 95.62 97 ARG A N 1
ATOM 799 C CA . ARG A 1 97 ? -18.781 -2.488 -4.113 1 95.62 97 ARG A CA 1
ATOM 800 C C . ARG A 1 97 ? -19.906 -3.508 -3.943 1 95.62 97 ARG A C 1
ATOM 802 O O . ARG A 1 97 ? -21.062 -3.209 -4.227 1 95.62 97 ARG A O 1
ATOM 809 N N . MET A 1 98 ? -19.516 -4.664 -3.523 1 94.94 98 MET A N 1
ATOM 810 C CA . MET A 1 98 ? -20.484 -5.727 -3.305 1 94.94 98 MET A CA 1
ATOM 811 C C . MET A 1 98 ? -21.516 -5.312 -2.25 1 94.94 98 MET A C 1
ATOM 813 O O . MET A 1 98 ? -22.719 -5.461 -2.457 1 94.94 98 MET A O 1
ATOM 817 N N . LEU A 1 99 ? -21.125 -4.715 -1.148 1 93 99 LEU A N 1
ATOM 818 C CA . LEU A 1 99 ? -22 -4.312 -0.048 1 93 99 LEU A CA 1
ATOM 819 C C . LEU A 1 99 ? -22.875 -3.137 -0.456 1 93 99 LEU A C 1
ATOM 821 O O . LEU A 1 99 ? -24.047 -3.059 -0.05 1 93 99 LEU A O 1
ATOM 825 N N . SER A 1 100 ? -22.312 -2.217 -1.23 1 91.12 100 SER A N 1
ATOM 826 C CA . SER A 1 100 ? -23.062 -1.047 -1.682 1 91.12 100 SER A CA 1
ATOM 827 C C . SER A 1 100 ? -24.156 -1.436 -2.672 1 91.12 100 SER A C 1
ATOM 829 O O . SER A 1 100 ? -25.172 -0.739 -2.795 1 91.12 100 SER A O 1
ATOM 831 N N . SER A 1 101 ? -23.891 -2.459 -3.439 1 90.06 101 SER A N 1
ATOM 832 C CA . SER A 1 101 ? -24.891 -2.939 -4.391 1 90.06 101 SER A CA 1
ATOM 833 C C . SER A 1 101 ? -26.047 -3.633 -3.68 1 90.06 101 SER A C 1
ATOM 835 O O . SER A 1 101 ? -27.125 -3.762 -4.238 1 90.06 101 SER A O 1
ATOM 837 N N . LEU A 1 102 ? -25.859 -4.137 -2.535 1 84.56 102 LEU A N 1
ATOM 838 C CA . LEU A 1 102 ? -26.891 -4.789 -1.736 1 84.56 102 LEU A CA 1
ATOM 839 C C . LEU A 1 102 ? -27.812 -3.756 -1.103 1 84.56 102 LEU A C 1
ATOM 841 O O . LEU A 1 102 ? -28.953 -4.078 -0.735 1 84.56 102 LEU A O 1
ATOM 845 N N . TYR A 1 103 ? -27.578 -2.518 -0.88 1 67.31 103 TYR A N 1
ATOM 846 C CA . TYR A 1 103 ? -28.438 -1.471 -0.342 1 67.31 103 TYR A CA 1
ATOM 847 C C . TYR A 1 103 ? -28.922 -0.541 -1.447 1 67.31 103 TYR A C 1
ATOM 849 O O . TYR A 1 103 ? -28.188 -0.272 -2.404 1 67.31 103 TYR A O 1
ATOM 857 N N . MET B 1 1 ? -6.879 51.312 21.953 1 39.78 1 MET B N 1
ATOM 858 C CA . MET B 1 1 ? -7.031 50.594 20.703 1 39.78 1 MET B CA 1
ATOM 859 C C . MET B 1 1 ? -6.848 49.094 20.922 1 39.78 1 MET B C 1
ATOM 861 O O . MET B 1 1 ? -5.93 48.688 21.625 1 39.78 1 MET B O 1
ATOM 865 N N . ASP B 1 2 ? -8 48.156 20.641 1 39.75 2 ASP B N 1
ATOM 866 C CA . ASP B 1 2 ? -8.359 46.75 20.891 1 39.75 2 ASP B CA 1
ATOM 867 C C . ASP B 1 2 ? -7.359 45.812 20.25 1 39.75 2 ASP B C 1
ATOM 869 O O . ASP B 1 2 ? -7.449 45.531 19.047 1 39.75 2 ASP B O 1
ATOM 873 N N . LEU B 1 3 ? -6.102 45.781 20.406 1 40.72 3 LEU B N 1
ATOM 874 C CA . LEU B 1 3 ? -4.988 44.938 20.016 1 40.72 3 LEU B CA 1
ATOM 875 C C . LEU B 1 3 ? -5.363 43.469 20.172 1 40.72 3 LEU B C 1
ATOM 877 O O . LEU B 1 3 ? -4.516 42.562 19.984 1 40.72 3 LEU B O 1
ATOM 881 N N . LEU B 1 4 ? -6.293 43.219 21.094 1 42.09 4 LEU B N 1
ATOM 882 C CA . LEU B 1 4 ? -6.586 41.812 21.406 1 42.09 4 LEU B CA 1
ATOM 883 C C . LEU B 1 4 ? -7.09 41.062 20.172 1 42.09 4 LEU B C 1
ATOM 885 O O . LEU B 1 4 ? -7.508 39.906 20.25 1 42.09 4 LEU B O 1
ATOM 889 N N . GLN B 1 5 ? -7.699 41.812 19.172 1 42.16 5 GLN B N 1
ATOM 890 C CA . GLN B 1 5 ? -8.367 41.125 18.062 1 42.16 5 GLN B CA 1
ATOM 891 C C . GLN B 1 5 ? -7.422 40.125 17.375 1 42.16 5 GLN B C 1
ATOM 893 O O . GLN B 1 5 ? -7.781 39.531 16.359 1 42.16 5 GLN B O 1
ATOM 898 N N . ASP B 1 6 ? -6.164 40.375 17.422 1 46.88 6 ASP B N 1
ATOM 899 C CA . ASP B 1 6 ? -5.262 39.562 16.625 1 46.88 6 ASP B CA 1
ATOM 900 C C . ASP B 1 6 ? -5.449 38.062 16.938 1 46.88 6 ASP B C 1
ATOM 902 O O . ASP B 1 6 ? -4.664 37.25 16.5 1 46.88 6 ASP B O 1
ATOM 906 N N . LYS B 1 7 ? -5.941 37.844 18.188 1 47.5 7 LYS B N 1
ATOM 907 C CA . LYS B 1 7 ? -6.168 36.438 18.516 1 47.5 7 LYS B CA 1
ATOM 908 C C . LYS B 1 7 ? -7.109 35.781 17.516 1 47.5 7 LYS B C 1
ATOM 910 O O . LYS B 1 7 ? -7.531 34.656 17.719 1 47.5 7 LYS B O 1
ATOM 915 N N . LYS B 1 8 ? -8.023 36.469 16.969 1 46.16 8 LYS B N 1
ATOM 916 C CA . LYS B 1 8 ? -9.258 35.969 16.359 1 46.16 8 LYS B CA 1
ATOM 917 C C . LYS B 1 8 ? -8.961 34.906 15.32 1 46.16 8 LYS B C 1
ATOM 919 O O . LYS B 1 8 ? -9.664 33.875 15.25 1 46.16 8 LYS B O 1
ATOM 924 N N . ASP B 1 9 ? -8.406 35.406 14.312 1 44.78 9 ASP B N 1
ATOM 925 C CA . ASP B 1 9 ? -8.414 34.469 13.203 1 44.78 9 ASP B CA 1
ATOM 926 C C . ASP B 1 9 ? -7.625 33.188 13.555 1 44.78 9 ASP B C 1
ATOM 928 O O . ASP B 1 9 ? -6.961 32.625 12.695 1 44.78 9 ASP B O 1
ATOM 932 N N . LEU B 1 10 ? -7.145 33.219 14.805 1 45.81 10 LEU B N 1
ATOM 933 C CA . LEU B 1 10 ? -6.426 31.984 15.117 1 45.81 10 LEU B CA 1
ATOM 934 C C . LEU B 1 10 ? -7.25 30.75 14.727 1 45.81 10 LEU B C 1
ATOM 936 O O . LEU B 1 10 ? -8.484 30.828 14.688 1 45.81 10 LEU B O 1
ATOM 940 N N . PRO B 1 11 ? -6.582 29.625 14.461 1 46.69 11 PRO B N 1
ATOM 941 C CA . PRO B 1 11 ? -7.191 28.406 13.914 1 46.69 11 PRO B CA 1
ATOM 942 C C . PRO B 1 11 ? -8.305 27.859 14.805 1 46.69 11 PRO B C 1
ATOM 944 O O . PRO B 1 11 ? -8.156 27.812 16.031 1 46.69 11 PRO B O 1
ATOM 947 N N . SER B 1 12 ? -9.586 28.297 14.969 1 48.09 12 SER B N 1
ATOM 948 C CA . SER B 1 12 ? -10.656 27.312 15.055 1 48.09 12 SER B CA 1
ATOM 949 C C . SER B 1 12 ? -10.125 25.906 14.852 1 48.09 12 SER B C 1
ATOM 951 O O . SER B 1 12 ? -9.078 25.719 14.227 1 48.09 12 SER B O 1
ATOM 953 N N . CYS B 1 13 ? -10.352 24.828 15.75 1 51.34 13 CYS B N 1
ATOM 954 C CA . CYS B 1 13 ? -9.852 23.484 15.523 1 51.34 13 CYS B CA 1
ATOM 955 C C . CYS B 1 13 ? -9.68 23.203 14.039 1 51.34 13 CYS B C 1
ATOM 957 O O . CYS B 1 13 ? -10.523 22.531 13.43 1 51.34 13 CYS B O 1
ATOM 959 N N . SER B 1 14 ? -9.055 24.266 13.336 1 70.81 14 SER B N 1
ATOM 960 C CA . SER B 1 14 ? -9.062 24.219 11.875 1 70.81 14 SER B CA 1
ATOM 961 C C . SER B 1 14 ? -8.32 23 11.352 1 70.81 14 SER B C 1
ATOM 963 O O . SER B 1 14 ? -7.367 22.531 11.984 1 70.81 14 SER B O 1
ATOM 965 N N . ARG B 1 15 ? -8.859 22.25 10.594 1 87.38 15 ARG B N 1
ATOM 966 C CA . ARG B 1 15 ? -8.312 21.125 9.844 1 87.38 15 ARG B CA 1
ATOM 967 C C . ARG B 1 15 ? -7.02 21.516 9.141 1 87.38 15 ARG B C 1
ATOM 969 O O . ARG B 1 15 ? -6.246 20.641 8.727 1 87.38 15 ARG B O 1
ATOM 976 N N . PHE B 1 16 ? -6.668 23 9.312 1 93.12 16 PHE B N 1
ATOM 977 C CA . PHE B 1 16 ? -5.508 23.469 8.57 1 93.12 16 PHE B CA 1
ATOM 978 C C . PHE B 1 16 ? -4.523 24.172 9.5 1 93.12 16 PHE B C 1
ATOM 980 O O . PHE B 1 16 ? -4.926 24.781 10.492 1 93.12 16 PHE B O 1
ATOM 987 N N . ILE B 1 17 ? -3.246 24.062 9.219 1 94.56 17 ILE B N 1
ATOM 988 C CA . ILE B 1 17 ? -2.18 24.703 9.977 1 94.56 17 ILE B CA 1
ATOM 989 C C . ILE B 1 17 ? -1.207 25.391 9.023 1 94.56 17 ILE B C 1
ATOM 991 O O . ILE B 1 17 ? -1.132 25.031 7.844 1 94.56 17 ILE B O 1
ATOM 995 N N . VAL B 1 18 ? -0.478 26.375 9.586 1 93.69 18 VAL B N 1
ATOM 996 C CA . VAL B 1 18 ? 0.427 27.156 8.75 1 93.69 18 VAL B CA 1
ATOM 997 C C . VAL B 1 18 ? 1.797 26.484 8.695 1 93.69 18 VAL B C 1
ATOM 999 O O . VAL B 1 18 ? 2.076 25.578 9.477 1 93.69 18 VAL B O 1
ATOM 1002 N N . TRP B 1 19 ? 2.768 27.031 7.789 1 94.06 19 TRP B N 1
ATOM 1003 C CA . TRP B 1 19 ? 4.086 26.5 7.477 1 94.06 19 TRP B CA 1
ATOM 1004 C C . TRP B 1 19 ? 4.914 26.312 8.742 1 94.06 19 TRP B C 1
ATOM 1006 O O . TRP B 1 19 ? 5.434 25.219 9 1 94.06 19 TRP B O 1
ATOM 1016 N N . SER B 1 20 ? 5.035 27.406 9.602 1 94.81 20 SER B N 1
ATOM 1017 C CA . SER B 1 20 ? 5.875 27.391 10.789 1 94.81 20 SER B CA 1
ATOM 1018 C C . SER B 1 20 ? 5.414 26.312 11.773 1 94.81 20 SER B C 1
ATOM 1020 O O . SER B 1 20 ? 6.234 25.578 12.32 1 94.81 20 SER B O 1
ATOM 1022 N N . GLU B 1 21 ? 4.117 26.25 11.922 1 94.5 21 GLU B N 1
ATOM 1023 C CA . GLU B 1 21 ? 3.533 25.25 12.812 1 94.5 21 GLU B CA 1
ATOM 1024 C C . GLU B 1 21 ? 3.719 23.844 12.258 1 94.5 21 GLU B C 1
ATOM 1026 O O . GLU B 1 21 ? 4.027 22.906 13.008 1 94.5 21 GLU B O 1
ATOM 1031 N N . PHE B 1 22 ? 3.578 23.656 10.984 1 96.81 22 PHE B N 1
ATOM 1032 C CA . PHE B 1 22 ? 3.73 22.375 10.328 1 96.81 22 PHE B CA 1
ATOM 1033 C C . PHE B 1 22 ? 5.137 21.812 10.539 1 96.81 22 PHE B C 1
ATOM 1035 O O . PHE B 1 22 ? 5.301 20.656 10.906 1 96.81 22 PHE B O 1
ATOM 1042 N N . ILE B 1 23 ? 6.109 22.625 10.367 1 96.81 23 ILE B N 1
ATOM 1043 C CA . ILE B 1 23 ? 7.508 22.234 10.516 1 96.81 23 ILE B CA 1
ATOM 1044 C C . ILE B 1 23 ? 7.773 21.828 11.969 1 96.81 23 ILE B C 1
ATOM 1046 O O . ILE B 1 23 ? 8.391 20.797 12.219 1 96.81 23 ILE B O 1
ATOM 1050 N N . GLU B 1 24 ? 7.23 22.641 12.852 1 96.38 24 GLU B N 1
ATOM 1051 C CA . GLU B 1 24 ? 7.43 22.375 14.273 1 96.38 24 GLU B CA 1
ATOM 1052 C C . GLU B 1 24 ? 6.797 21.047 14.68 1 96.38 24 GLU B C 1
ATOM 1054 O O . GLU B 1 24 ? 7.422 20.25 15.367 1 96.38 24 GLU B O 1
ATOM 1059 N N . LEU B 1 25 ? 5.625 20.828 14.195 1 95.69 25 LEU B N 1
ATOM 1060 C CA . LEU B 1 25 ? 4.871 19.641 14.594 1 95.69 25 LEU B CA 1
ATOM 1061 C C . LEU B 1 25 ? 5.465 18.391 13.977 1 95.69 25 LEU B C 1
ATOM 1063 O O . LEU B 1 25 ? 5.441 17.312 14.586 1 95.69 25 LEU B O 1
ATOM 1067 N N . THR B 1 26 ? 5.953 18.391 12.75 1 96.69 26 THR B N 1
ATOM 1068 C CA . THR B 1 26 ? 6.504 17.219 12.055 1 96.69 26 THR B CA 1
ATOM 1069 C C . THR B 1 26 ? 7.922 16.938 12.531 1 96.69 26 THR B C 1
ATOM 1071 O O . THR B 1 26 ? 8.398 15.797 12.43 1 96.69 26 THR B O 1
ATOM 1074 N N . GLY B 1 27 ? 8.516 17.906 12.977 1 96.31 27 GLY B N 1
ATOM 1075 C CA . GLY B 1 27 ? 9.906 17.766 13.383 1 96.31 27 GLY B CA 1
ATOM 1076 C C . GLY B 1 27 ? 10.844 17.547 12.211 1 96.31 27 GLY B C 1
ATOM 1077 O O . GLY B 1 27 ? 11.906 16.938 12.367 1 96.31 27 GLY B O 1
ATOM 1078 N N . THR B 1 28 ? 10.461 18 11.039 1 95.94 28 THR B N 1
ATOM 1079 C CA . THR B 1 28 ? 11.25 17.859 9.828 1 95.94 28 THR B CA 1
ATOM 1080 C C . THR B 1 28 ? 11.82 19.203 9.383 1 95.94 28 THR B C 1
ATOM 1082 O O . THR B 1 28 ? 11.352 20.25 9.812 1 95.94 28 THR B O 1
ATOM 1085 N N . THR B 1 29 ? 12.828 19.109 8.555 1 97 29 THR B N 1
ATOM 1086 C CA . THR B 1 29 ? 13.438 20.344 8.07 1 97 29 THR B CA 1
ATOM 1087 C C . THR B 1 29 ? 12.594 20.969 6.957 1 97 29 THR B C 1
ATOM 1089 O O . THR B 1 29 ? 11.93 20.25 6.207 1 97 29 THR B O 1
ATOM 1092 N N . PRO B 1 30 ? 12.633 22.281 6.848 1 97.31 30 PRO B N 1
ATOM 1093 C CA . PRO B 1 30 ? 11.953 22.938 5.734 1 97.31 30 PRO B CA 1
ATOM 1094 C C . PRO B 1 30 ? 12.344 22.359 4.375 1 97.31 30 PRO B C 1
ATOM 1096 O O . PRO B 1 30 ? 11.492 22.219 3.492 1 97.31 30 PRO B O 1
ATOM 1099 N N . GLU B 1 31 ? 13.578 22.062 4.215 1 97.75 31 GLU B N 1
ATOM 1100 C CA . GLU B 1 31 ? 14.062 21.5 2.961 1 97.75 31 GLU B CA 1
ATOM 1101 C C . GLU B 1 31 ? 13.359 20.188 2.639 1 97.75 31 GLU B C 1
ATOM 1103 O O . GLU B 1 31 ? 12.977 19.938 1.49 1 97.75 31 GLU B O 1
ATOM 1108 N N . ARG B 1 32 ? 13.203 19.391 3.613 1 97.5 32 ARG B N 1
ATOM 1109 C CA . ARG B 1 32 ? 12.547 18.109 3.439 1 97.5 32 ARG B CA 1
ATOM 1110 C C . ARG B 1 32 ? 11.078 18.281 3.08 1 97.5 32 ARG B C 1
ATOM 1112 O O . ARG B 1 32 ? 10.562 17.578 2.197 1 97.5 32 ARG B O 1
ATOM 1119 N N . VAL B 1 33 ? 10.422 19.156 3.76 1 97.31 33 VAL B N 1
ATOM 1120 C CA . VAL B 1 33 ? 9.016 19.453 3.475 1 97.31 33 VAL B CA 1
ATOM 1121 C C . VAL B 1 33 ? 8.875 19.969 2.045 1 97.31 33 VAL B C 1
ATOM 1123 O O . VAL B 1 33 ? 7.992 19.531 1.306 1 97.31 33 VAL B O 1
ATOM 1126 N N . PHE B 1 34 ? 9.789 20.797 1.624 1 96.62 34 PHE B N 1
ATOM 1127 C CA . PHE B 1 34 ? 9.766 21.328 0.267 1 96.62 34 PHE B CA 1
ATOM 1128 C C . PHE B 1 34 ? 9.984 20.219 -0.755 1 96.62 34 PHE B C 1
ATOM 1130 O O . PHE B 1 34 ? 9.344 20.203 -1.812 1 96.62 34 PHE B O 1
ATOM 1137 N N . GLU B 1 35 ? 10.852 19.359 -0.454 1 97.12 35 GLU B N 1
ATOM 1138 C CA . GLU B 1 35 ? 11.078 18.219 -1.332 1 97.12 35 GLU B CA 1
ATOM 1139 C C . GLU B 1 35 ? 9.781 17.438 -1.564 1 97.12 35 GLU B C 1
ATOM 1141 O O . GLU B 1 35 ? 9.477 17.047 -2.695 1 97.12 35 GLU B O 1
ATOM 1146 N N . LEU B 1 36 ? 9.086 17.234 -0.506 1 97.62 36 LEU B N 1
ATOM 1147 C CA . LEU B 1 36 ? 7.859 16.453 -0.571 1 97.62 36 LEU B CA 1
ATOM 1148 C C . LEU B 1 36 ? 6.77 17.219 -1.315 1 97.62 36 LEU B C 1
ATOM 1150 O O . LEU B 1 36 ? 5.914 16.609 -1.967 1 97.62 36 LEU B O 1
ATOM 1154 N N . ILE B 1 37 ? 6.793 18.547 -1.264 1 96.5 37 ILE B N 1
ATOM 1155 C CA . ILE B 1 37 ? 5.883 19.391 -2.041 1 96.5 37 ILE B CA 1
ATOM 1156 C C . ILE B 1 37 ? 6.246 19.297 -3.523 1 96.5 37 ILE B C 1
ATOM 1158 O O . ILE B 1 37 ? 5.371 19.125 -4.375 1 96.5 37 ILE B O 1
ATOM 1162 N N . GLU B 1 38 ? 7.52 19.312 -3.83 1 96.06 38 GLU B N 1
ATOM 1163 C CA . GLU B 1 38 ? 8.008 19.297 -5.203 1 96.06 38 GLU B CA 1
ATOM 1164 C C . GLU B 1 38 ? 7.641 18 -5.91 1 96.06 38 GLU B C 1
ATOM 1166 O O . GLU B 1 38 ? 7.273 18.016 -7.086 1 96.06 38 GLU B O 1
ATOM 1171 N N . ILE B 1 39 ? 7.734 16.922 -5.199 1 94.31 39 ILE B N 1
ATOM 1172 C CA . ILE B 1 39 ? 7.426 15.641 -5.816 1 94.31 39 ILE B CA 1
ATOM 1173 C C . ILE B 1 39 ? 5.914 15.438 -5.852 1 94.31 39 ILE B C 1
ATOM 1175 O O . ILE B 1 39 ? 5.426 14.461 -6.434 1 94.31 39 ILE B O 1
ATOM 1179 N N . GLY B 1 40 ? 5.148 16.297 -5.152 1 95.5 40 GLY B N 1
ATOM 1180 C CA . GLY B 1 40 ? 3.697 16.266 -5.246 1 95.5 40 GLY B CA 1
ATOM 1181 C C . GLY B 1 40 ? 3.047 15.414 -4.172 1 95.5 40 GLY B C 1
ATOM 1182 O O . GLY B 1 40 ? 1.835 15.188 -4.203 1 95.5 40 GLY B O 1
ATOM 1183 N N . TRP B 1 41 ? 3.789 14.961 -3.225 1 97 41 TRP B N 1
ATOM 1184 C CA . TRP B 1 41 ? 3.227 14.125 -2.17 1 97 41 TRP B CA 1
ATOM 1185 C C . TRP B 1 41 ? 2.541 14.969 -1.106 1 97 41 TRP B C 1
ATOM 1187 O O . TRP B 1 41 ? 1.54 14.555 -0.52 1 97 41 TRP B O 1
ATOM 1197 N N . LEU B 1 42 ? 3.143 16.109 -0.811 1 96.5 42 LEU B N 1
ATOM 1198 C CA . LEU B 1 42 ? 2.5 17.125 0.025 1 96.5 42 LEU B CA 1
ATOM 1199 C C . LEU B 1 42 ? 1.897 18.234 -0.829 1 96.5 42 LEU B C 1
ATOM 1201 O O . LEU B 1 42 ? 2.574 18.781 -1.694 1 96.5 42 LEU B O 1
ATOM 1205 N N . GLU B 1 43 ? 0.598 18.5 -0.553 1 95.5 43 GLU B N 1
ATOM 1206 C CA . GLU B 1 43 ? -0.092 19.5 -1.364 1 95.5 43 GLU B CA 1
ATOM 1207 C C . GLU B 1 43 ? -0.746 20.562 -0.489 1 95.5 43 GLU B C 1
ATOM 1209 O O . GLU B 1 43 ? -1.961 20.547 -0.283 1 95.5 43 GLU B O 1
ATOM 1214 N N . PRO B 1 44 ? 0.024 21.484 -0.077 1 95.75 44 PRO B N 1
ATOM 1215 C CA . PRO B 1 44 ? -0.551 22.578 0.712 1 95.75 44 PRO B CA 1
ATOM 1216 C C . PRO B 1 44 ? -1.483 23.469 -0.104 1 95.75 44 PRO B C 1
ATOM 1218 O O . PRO B 1 44 ? -1.446 23.438 -1.337 1 95.75 44 PRO B O 1
ATOM 1221 N N . VAL B 1 45 ? -2.357 24.141 0.553 1 93.5 45 VAL B N 1
ATOM 1222 C CA . VAL B 1 45 ? -3.242 25.109 -0.085 1 93.5 45 VAL B CA 1
ATOM 1223 C C . VAL B 1 45 ? -2.764 26.531 0.224 1 93.5 45 VAL B C 1
ATOM 1225 O O . VAL B 1 45 ? -2.209 26.781 1.295 1 93.5 45 VAL B O 1
ATOM 1228 N N . ARG B 1 46 ? -2.938 27.438 -0.764 1 92.44 46 ARG B N 1
ATOM 1229 C CA . ARG B 1 46 ? -2.541 28.812 -0.564 1 92.44 46 ARG B CA 1
ATOM 1230 C C . ARG B 1 46 ? -3.756 29.703 -0.312 1 92.44 46 ARG B C 1
ATOM 1232 O O . ARG B 1 46 ? -4.793 29.547 -0.958 1 92.44 46 ARG B O 1
ATOM 1239 N N . THR B 1 47 ? -3.643 30.484 0.702 1 91.69 47 THR B N 1
ATOM 1240 C CA . THR B 1 47 ? -4.703 31.438 0.964 1 91.69 47 THR B CA 1
ATOM 1241 C C . THR B 1 47 ? -4.617 32.625 -0.007 1 91.69 47 THR B C 1
ATOM 1243 O O . THR B 1 47 ? -3.697 32.688 -0.823 1 91.69 47 THR B O 1
ATOM 1246 N N . ALA B 1 48 ? -5.738 33.469 0.118 1 91.81 48 ALA B N 1
ATOM 1247 C CA . ALA B 1 48 ? -5.75 34.688 -0.689 1 91.81 48 ALA B CA 1
ATOM 1248 C C . ALA B 1 48 ? -4.5 35.531 -0.434 1 91.81 48 ALA B C 1
ATOM 1250 O O . ALA B 1 48 ? -4.023 36.219 -1.327 1 91.81 48 ALA B O 1
ATOM 1251 N N . GLU B 1 49 ? -3.961 35.406 0.71 1 91.81 49 GLU B N 1
ATOM 1252 C CA . GLU B 1 49 ? -2.768 36.156 1.116 1 91.81 49 GLU B CA 1
ATOM 1253 C C . GLU B 1 49 ? -1.497 35.375 0.755 1 91.81 49 GLU B C 1
ATOM 1255 O O . GLU B 1 49 ? -0.396 35.781 1.142 1 91.81 49 GLU B O 1
ATOM 1260 N N . ASN B 1 50 ? -1.616 34.344 0.061 1 91.44 50 ASN B N 1
ATOM 1261 C CA . ASN B 1 50 ? -0.502 33.531 -0.418 1 91.44 50 ASN B CA 1
ATOM 1262 C C . ASN B 1 50 ? 0.226 32.844 0.733 1 91.44 50 ASN B C 1
ATOM 1264 O O . ASN B 1 50 ? 1.455 32.75 0.734 1 91.44 50 ASN B O 1
ATOM 1268 N N . ILE B 1 51 ? -0.572 32.531 1.76 1 91.44 51 ILE B N 1
ATOM 1269 C CA . ILE B 1 51 ? -0.042 31.781 2.893 1 91.44 51 ILE B CA 1
ATOM 1270 C C . ILE B 1 51 ? -0.262 30.297 2.668 1 91.44 51 ILE B C 1
ATOM 1272 O O . ILE B 1 51 ? -1.362 29.875 2.307 1 91.44 51 ILE B O 1
ATOM 1276 N N . LEU B 1 52 ? 0.866 29.578 2.91 1 92.88 52 LEU B N 1
ATOM 1277 C CA . LEU B 1 52 ? 0.746 28.125 2.75 1 92.88 52 LEU B CA 1
ATOM 1278 C C . LEU B 1 52 ? 0.018 27.516 3.939 1 92.88 52 LEU B C 1
ATOM 1280 O O . LEU B 1 52 ? 0.401 27.734 5.09 1 92.88 52 LEU B O 1
ATOM 1284 N N . LEU B 1 53 ? -1.019 26.75 3.572 1 94.56 53 LEU B N 1
ATOM 1285 C CA . LEU B 1 53 ? -1.779 26.031 4.586 1 94.56 53 LEU B CA 1
ATOM 1286 C C . LEU B 1 53 ? -1.685 24.531 4.359 1 94.56 53 LEU B C 1
ATOM 1288 O O . LEU B 1 53 ? -1.797 24.047 3.229 1 94.56 53 LEU B O 1
ATOM 1292 N N . PHE B 1 54 ? -1.44 23.828 5.52 1 96.44 54 PHE B N 1
ATOM 1293 C CA . PHE B 1 54 ? -1.367 22.375 5.496 1 96.44 54 PHE B CA 1
ATOM 1294 C C . PHE B 1 54 ? -2.512 21.766 6.297 1 96.44 54 PHE B C 1
ATOM 1296 O O . PHE B 1 54 ? -2.961 22.344 7.289 1 96.44 54 PHE B O 1
ATOM 1303 N N . GLN B 1 55 ? -2.93 20.594 5.82 1 94.38 55 GLN B N 1
ATOM 1304 C CA . GLN B 1 55 ? -3.889 19.859 6.641 1 94.38 55 GLN B CA 1
ATOM 1305 C C . GLN B 1 55 ? -3.213 19.25 7.863 1 94.38 55 GLN B C 1
ATOM 1307 O O . GLN B 1 55 ? -2.1 18.719 7.77 1 94.38 55 GLN B O 1
ATOM 1312 N N . GLN B 1 56 ? -3.852 19.391 8.938 1 93.44 56 GLN B N 1
ATOM 1313 C CA . GLN B 1 56 ? -3.311 18.844 10.18 1 93.44 56 GLN B CA 1
ATOM 1314 C C . GLN B 1 56 ? -3.029 17.344 10.039 1 93.44 56 GLN B C 1
ATOM 1316 O O . GLN B 1 56 ? -2.053 16.844 10.602 1 93.44 56 GLN B O 1
ATOM 1321 N N . ARG B 1 57 ? -3.791 16.609 9.305 1 92.12 57 ARG B N 1
ATOM 1322 C CA . ARG B 1 57 ? -3.625 15.164 9.117 1 92.12 57 ARG B CA 1
ATOM 1323 C C . ARG B 1 57 ? -2.318 14.852 8.398 1 92.12 57 ARG B C 1
ATOM 1325 O O . ARG B 1 57 ? -1.771 13.758 8.547 1 92.12 57 ARG B O 1
ATOM 1332 N N . ASP B 1 58 ? -1.867 15.82 7.676 1 96 58 ASP B N 1
ATOM 1333 C CA . ASP B 1 58 ? -0.634 15.617 6.922 1 96 58 ASP B CA 1
ATOM 1334 C C . ASP B 1 58 ? 0.575 15.562 7.855 1 96 58 ASP B C 1
ATOM 1336 O O . ASP B 1 58 ? 1.632 15.047 7.48 1 96 58 ASP B O 1
ATOM 1340 N N . VAL B 1 59 ? 0.397 16.125 9.055 1 96.44 59 VAL B N 1
ATOM 1341 C CA . VAL B 1 59 ? 1.465 16.047 10.047 1 96.44 59 VAL B CA 1
ATOM 1342 C C . VAL B 1 59 ? 1.744 14.594 10.391 1 96.44 59 VAL B C 1
ATOM 1344 O O . VAL B 1 59 ? 2.893 14.141 10.352 1 96.44 59 VAL B O 1
ATOM 1347 N N . TYR B 1 60 ? 0.739 13.891 10.711 1 94.69 60 TYR B N 1
ATOM 1348 C CA . TYR B 1 60 ? 0.87 12.477 11.062 1 94.69 60 TYR B CA 1
ATOM 1349 C C . TYR B 1 60 ? 1.378 11.664 9.883 1 94.69 60 TYR B C 1
ATOM 1351 O O . TYR B 1 60 ? 2.225 10.781 10.047 1 94.69 60 TYR B O 1
ATOM 1359 N N . LYS B 1 61 ? 0.828 11.945 8.789 1 96.19 61 LYS B N 1
ATOM 1360 C CA . LYS B 1 61 ? 1.225 11.281 7.547 1 96.19 61 LYS B CA 1
ATOM 1361 C C . LYS B 1 61 ? 2.727 11.414 7.309 1 96.19 61 LYS B C 1
ATOM 1363 O O . LYS B 1 61 ? 3.4 10.43 6.996 1 96.19 61 LYS B O 1
ATOM 1368 N N . LEU B 1 62 ? 3.248 12.602 7.449 1 97.44 62 LEU B N 1
ATOM 1369 C CA . LEU B 1 62 ? 4.668 12.859 7.234 1 97.44 62 LEU B CA 1
ATOM 1370 C C . LEU B 1 62 ? 5.512 12.164 8.305 1 97.44 62 LEU B C 1
ATOM 1372 O O . LEU B 1 62 ? 6.562 11.602 8 1 97.44 62 LEU B O 1
ATOM 1376 N N . ARG B 1 63 ? 5.066 12.195 9.508 1 96.94 63 ARG B N 1
ATOM 1377 C CA . ARG B 1 63 ? 5.789 11.508 10.57 1 96.94 63 ARG B CA 1
ATOM 1378 C C . ARG B 1 63 ? 5.883 10.008 10.297 1 96.94 63 ARG B C 1
ATOM 1380 O O . ARG B 1 63 ? 6.93 9.398 10.523 1 96.94 63 ARG B O 1
ATOM 1387 N N . LYS B 1 64 ? 4.82 9.477 9.859 1 96.69 64 LYS B N 1
ATOM 1388 C CA . LYS B 1 64 ? 4.801 8.062 9.492 1 96.69 64 LYS B CA 1
ATOM 1389 C C . LYS B 1 64 ? 5.793 7.777 8.367 1 96.69 64 LYS B C 1
ATOM 1391 O O . LYS B 1 64 ? 6.508 6.773 8.398 1 96.69 64 LYS B O 1
ATOM 1396 N N . LEU B 1 65 ? 5.785 8.609 7.398 1 97.56 65 LEU B N 1
ATOM 1397 C CA . LEU B 1 65 ? 6.723 8.453 6.289 1 97.56 65 LEU B CA 1
ATOM 1398 C C . LEU B 1 65 ? 8.164 8.453 6.789 1 97.56 65 LEU B C 1
ATOM 1400 O O . LEU B 1 65 ? 8.953 7.578 6.414 1 97.56 65 LEU B O 1
ATOM 1404 N N . GLU B 1 66 ? 8.461 9.43 7.613 1 96.62 66 GLU B N 1
ATOM 1405 C CA . GLU B 1 66 ? 9.812 9.523 8.141 1 96.62 66 GLU B CA 1
ATOM 1406 C C . GLU B 1 66 ? 10.18 8.281 8.945 1 96.62 66 GLU B C 1
ATOM 1408 O O . GLU B 1 66 ? 11.305 7.773 8.844 1 96.62 66 GLU B O 1
ATOM 1413 N N 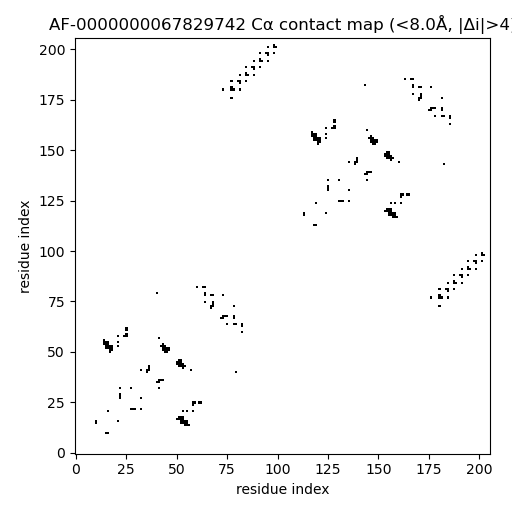. ARG B 1 67 ? 9.258 7.797 9.727 1 95.38 67 ARG B N 1
ATOM 1414 C CA . ARG B 1 67 ? 9.5 6.602 10.531 1 95.38 67 ARG B CA 1
ATOM 1415 C C . ARG B 1 67 ? 9.789 5.395 9.648 1 95.38 67 ARG B C 1
ATOM 1417 O O . ARG B 1 67 ? 10.727 4.641 9.906 1 95.38 67 ARG B O 1
ATOM 1424 N N . ILE B 1 68 ? 9.039 5.176 8.609 1 94.62 68 ILE B N 1
ATOM 1425 C CA . ILE B 1 68 ? 9.203 4.043 7.699 1 94.62 68 ILE 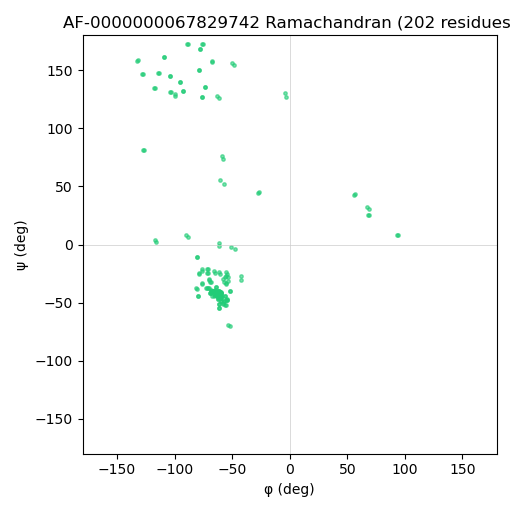B CA 1
ATOM 1426 C C . ILE B 1 68 ? 10.547 4.145 6.98 1 94.62 68 ILE B C 1
ATOM 1428 O O . ILE B 1 68 ? 11.25 3.145 6.824 1 94.62 68 ILE B O 1
ATOM 1432 N N . CYS B 1 69 ? 10.82 5.348 6.562 1 94.62 69 CYS B N 1
ATOM 1433 C CA . CYS B 1 69 ? 12.086 5.562 5.859 1 94.62 69 CYS B CA 1
ATOM 1434 C C . CYS B 1 69 ? 13.273 5.293 6.773 1 94.62 69 CYS B C 1
ATOM 1436 O O . CYS B 1 69 ? 14.273 4.715 6.348 1 94.62 69 CYS B O 1
ATOM 1438 N N . MET B 1 70 ? 13.156 5.633 7.992 1 92.81 70 MET B N 1
ATOM 1439 C CA . MET B 1 70 ? 14.25 5.48 8.945 1 92.81 70 MET B CA 1
ATOM 1440 C C . MET B 1 70 ? 14.352 4.043 9.438 1 92.81 70 MET B C 1
ATOM 1442 O O . MET B 1 70 ? 15.43 3.459 9.445 1 92.81 70 MET B O 1
ATOM 1446 N N . ASP B 1 71 ? 13.273 3.438 9.758 1 92.88 71 ASP B N 1
ATOM 1447 C CA . ASP B 1 71 ? 13.258 2.121 10.383 1 92.88 71 ASP B CA 1
ATOM 1448 C C . ASP B 1 71 ? 13.562 1.024 9.367 1 92.88 71 ASP B C 1
ATOM 1450 O O . ASP B 1 71 ? 14.203 0.024 9.703 1 92.88 71 ASP B O 1
ATOM 1454 N N . PHE B 1 72 ? 13.156 1.156 8.141 1 91.19 72 PHE B N 1
ATOM 1455 C CA . PHE B 1 72 ? 13.227 0.063 7.176 1 91.19 72 PHE B CA 1
ATOM 1456 C C . PHE B 1 72 ? 14.164 0.413 6.031 1 91.19 72 PHE B C 1
ATOM 1458 O O . PHE B 1 72 ? 14.352 -0.384 5.109 1 91.19 72 PHE B O 1
ATOM 1465 N N . GLU B 1 73 ? 14.797 1.555 6.07 1 91.88 73 GLU B N 1
ATOM 1466 C CA . GLU B 1 73 ? 15.703 2.012 5.027 1 91.88 73 GLU B CA 1
ATOM 1467 C C . GLU B 1 73 ? 15.008 2.049 3.668 1 91.88 73 GLU B C 1
ATOM 1469 O O . GLU B 1 73 ? 15.562 1.584 2.668 1 91.88 73 GLU B O 1
ATOM 1474 N N . ILE B 1 74 ? 13.883 2.498 3.623 1 94.88 74 ILE B N 1
ATOM 1475 C CA . ILE B 1 74 ? 13.07 2.672 2.424 1 94.88 74 ILE B CA 1
ATOM 1476 C C . ILE B 1 74 ? 13.211 4.102 1.909 1 94.88 74 ILE B C 1
ATOM 1478 O O . ILE B 1 74 ? 13.219 5.055 2.693 1 94.88 74 ILE B O 1
ATOM 1482 N N . ASP B 1 75 ? 13.289 4.184 0.593 1 94.75 75 ASP B N 1
ATOM 1483 C CA . ASP B 1 75 ? 13.453 5.52 0.025 1 94.75 75 ASP B CA 1
ATOM 1484 C C . ASP B 1 75 ? 12.133 6.277 0.01 1 94.75 75 ASP B C 1
ATOM 1486 O O . ASP B 1 75 ? 11.062 5.676 0.186 1 94.75 75 ASP B O 1
ATOM 1490 N N . THR B 1 76 ? 12.18 7.543 -0.242 1 95.12 76 THR B N 1
ATOM 1491 C CA . THR B 1 76 ? 11.047 8.453 -0.131 1 95.12 76 THR B CA 1
ATOM 1492 C C . THR B 1 76 ? 9.93 8.047 -1.086 1 95.12 76 THR B C 1
ATOM 1494 O O . THR B 1 76 ? 8.75 8.062 -0.715 1 95.12 76 THR B O 1
ATOM 1497 N N . LEU B 1 77 ? 10.305 7.691 -2.273 1 93.44 77 LEU B N 1
ATOM 1498 C CA . LEU B 1 77 ? 9.312 7.32 -3.273 1 93.44 77 LEU B CA 1
ATOM 1499 C C . LEU B 1 77 ? 8.516 6.102 -2.82 1 93.44 77 LEU B C 1
ATOM 1501 O O . LEU B 1 77 ? 7.285 6.156 -2.736 1 93.44 77 LEU B O 1
ATOM 1505 N N . SER B 1 78 ? 9.188 5.039 -2.492 1 96 78 SER B N 1
ATOM 1506 C CA . SER B 1 78 ? 8.539 3.812 -2.041 1 96 78 SER B CA 1
ATOM 1507 C C . SER B 1 78 ? 7.746 4.047 -0.759 1 96 78 SER B C 1
ATOM 1509 O O . SER B 1 78 ? 6.617 3.572 -0.628 1 96 78 SER B O 1
ATOM 1511 N N . GLY B 1 79 ? 8.398 4.801 0.128 1 96.81 79 GLY B N 1
ATOM 1512 C CA . GLY B 1 79 ? 7.73 5.105 1.385 1 96.81 79 GLY B CA 1
ATOM 1513 C C . GLY B 1 79 ? 6.43 5.863 1.203 1 96.81 79 GLY B C 1
ATOM 1514 O O . GLY B 1 79 ? 5.434 5.566 1.867 1 96.81 79 GLY B O 1
ATOM 1515 N N . SER B 1 80 ? 6.414 6.859 0.363 1 96.69 80 SER B N 1
ATOM 1516 C CA . SER B 1 80 ? 5.215 7.656 0.126 1 96.69 80 SER B CA 1
ATOM 1517 C C . SER B 1 80 ? 4.09 6.805 -0.447 1 96.69 80 SER B C 1
ATOM 1519 O O . SER B 1 80 ? 2.932 6.945 -0.048 1 96.69 80 SER B O 1
ATOM 1521 N N . ILE B 1 81 ? 4.457 5.863 -1.381 1 96.38 81 ILE B N 1
ATOM 1522 C CA . ILE B 1 81 ? 3.486 4.949 -1.967 1 96.38 81 ILE B CA 1
ATOM 1523 C C . ILE B 1 81 ? 2.887 4.066 -0.874 1 96.38 81 ILE B C 1
ATOM 1525 O O . ILE B 1 81 ? 1.669 3.881 -0.813 1 96.38 81 ILE B O 1
ATOM 1529 N N . ILE B 1 82 ? 3.725 3.545 -0.072 1 97.56 82 ILE B N 1
ATOM 1530 C CA . ILE B 1 82 ? 3.303 2.652 1.002 1 97.56 82 ILE B CA 1
ATOM 1531 C C . ILE B 1 82 ? 2.338 3.387 1.933 1 97.56 82 ILE B C 1
ATOM 1533 O O . ILE B 1 82 ? 1.275 2.861 2.273 1 97.56 82 ILE B O 1
ATOM 1537 N N . ILE B 1 83 ? 2.703 4.578 2.352 1 97.44 83 ILE B N 1
ATOM 1538 C CA . ILE B 1 83 ? 1.864 5.348 3.262 1 97.44 83 ILE B CA 1
ATOM 1539 C C . ILE B 1 83 ? 0.505 5.609 2.617 1 97.44 83 ILE B C 1
ATOM 1541 O O . ILE B 1 83 ? -0.535 5.445 3.26 1 97.44 83 ILE B O 1
ATOM 1545 N N . ASP B 1 84 ? 0.47 6.023 1.35 1 97.5 84 ASP B N 1
ATOM 1546 C CA . ASP B 1 84 ? -0.787 6.312 0.666 1 97.5 84 ASP B CA 1
ATOM 1547 C C . ASP B 1 84 ? -1.665 5.062 0.583 1 97.5 84 ASP B C 1
ATOM 1549 O O . ASP B 1 84 ? -2.877 5.137 0.79 1 97.5 84 ASP B O 1
ATOM 1553 N N . LEU B 1 85 ? -1.044 3.975 0.325 1 97.88 85 LEU B N 1
ATOM 1554 C CA . LEU B 1 85 ? -1.793 2.725 0.239 1 97.88 85 LEU B CA 1
ATOM 1555 C C . LEU B 1 85 ? -2.33 2.318 1.607 1 97.88 85 LEU B C 1
ATOM 1557 O O . LEU B 1 85 ? -3.457 1.83 1.716 1 97.88 85 LEU B O 1
ATOM 1561 N N . LEU B 1 86 ? -1.521 2.482 2.619 1 97.19 86 LEU B N 1
ATOM 1562 C CA . LEU B 1 86 ? -1.967 2.172 3.973 1 97.19 86 LEU B CA 1
ATOM 1563 C C . LEU B 1 86 ? -3.182 3.014 4.352 1 97.19 86 LEU B C 1
ATOM 1565 O O . LEU B 1 86 ? -4.129 2.506 4.953 1 97.19 86 LEU B O 1
ATOM 1569 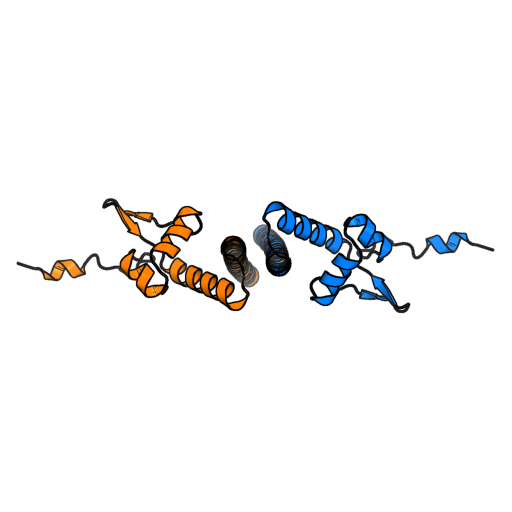N N . GLU B 1 87 ? -3.119 4.25 4.051 1 96.56 87 GLU B N 1
ATOM 1570 C CA . GLU B 1 87 ? -4.25 5.129 4.332 1 96.56 87 GLU B CA 1
ATOM 1571 C C . GLU B 1 87 ? -5.496 4.684 3.57 1 96.56 87 GLU B C 1
ATOM 1573 O O . GLU B 1 87 ? -6.605 4.727 4.105 1 96.56 87 GLU B O 1
ATOM 1578 N N . ARG B 1 88 ? -5.305 4.34 2.311 1 97.5 88 ARG B N 1
ATOM 1579 C CA . ARG B 1 88 ? -6.426 3.861 1.511 1 97.5 88 ARG B CA 1
ATOM 1580 C C . ARG B 1 88 ? -7.023 2.592 2.107 1 97.5 88 ARG B C 1
ATOM 1582 O O . ARG B 1 88 ? -8.242 2.453 2.191 1 97.5 88 ARG B O 1
ATOM 1589 N N . VAL B 1 89 ? -6.211 1.706 2.496 1 98.19 89 VAL B N 1
ATOM 1590 C CA . VAL B 1 89 ? -6.668 0.476 3.133 1 98.19 89 VAL B CA 1
ATOM 1591 C C . VAL B 1 89 ? -7.492 0.813 4.375 1 98.19 89 VAL B C 1
ATOM 1593 O O . VAL B 1 89 ? -8.586 0.286 4.559 1 98.19 89 VAL B O 1
ATOM 1596 N N . ASP B 1 90 ? -6.891 1.659 5.207 1 97.19 90 ASP B N 1
ATOM 1597 C CA . ASP B 1 90 ? -7.578 2.059 6.434 1 97.19 90 ASP B CA 1
ATOM 1598 C C . ASP B 1 90 ? -8.961 2.631 6.125 1 97.19 90 ASP B C 1
ATOM 1600 O O . ASP B 1 90 ? -9.945 2.268 6.773 1 97.19 90 ASP B O 1
ATOM 1604 N N . SER B 1 91 ? -9.07 3.494 5.207 1 97.31 91 SER B N 1
ATOM 1605 C CA . SER B 1 91 ? -10.336 4.121 4.828 1 97.31 91 SER B CA 1
ATOM 1606 C C . SER B 1 91 ? -11.336 3.088 4.328 1 97.31 91 SER B C 1
ATOM 1608 O O . SER B 1 91 ? -12.508 3.117 4.711 1 97.31 91 SER B O 1
ATOM 1610 N N . LEU B 1 92 ? -10.906 2.182 3.492 1 97.88 92 LEU B N 1
ATOM 1611 C CA . LEU B 1 92 ? -11.781 1.162 2.924 1 97.88 92 LEU B CA 1
ATOM 1612 C C . LEU B 1 92 ? -12.266 0.2 4.004 1 97.88 92 LEU B C 1
ATOM 1614 O O . LEU B 1 92 ? -13.414 -0.244 3.973 1 97.88 92 LEU B O 1
ATOM 1618 N N . GLU B 1 93 ? -11.391 -0.131 4.875 1 97.75 93 GLU B N 1
ATOM 1619 C CA . GLU B 1 93 ? -11.781 -1.015 5.973 1 97.75 93 GLU B CA 1
ATOM 1620 C C . GLU B 1 93 ? -12.875 -0.385 6.824 1 97.75 93 GLU B C 1
ATOM 1622 O O . GLU B 1 93 ? -13.812 -1.066 7.242 1 97.75 93 GLU B O 1
ATOM 1627 N N . LYS B 1 94 ? -12.711 0.858 7.113 1 97.31 94 LYS B N 1
ATOM 1628 C CA . LYS B 1 94 ? -13.742 1.574 7.859 1 97.31 94 LYS B CA 1
ATOM 1629 C C . LYS B 1 94 ? -15.07 1.566 7.102 1 97.31 94 LYS B C 1
ATOM 1631 O O . LYS B 1 94 ? -16.125 1.385 7.703 1 97.31 94 LYS B O 1
ATOM 1636 N N . ARG B 1 95 ? -15.016 1.769 5.824 1 96.25 95 ARG B N 1
ATOM 1637 C CA . ARG B 1 95 ? -16.219 1.771 4.996 1 96.25 95 ARG B CA 1
ATOM 1638 C C . ARG B 1 95 ? -16.891 0.401 5 1 96.25 95 ARG B C 1
ATOM 1640 O O . ARG B 1 95 ? -18.109 0.304 5.086 1 96.25 95 ARG B O 1
ATOM 1647 N N . VAL B 1 96 ? -16.125 -0.621 4.875 1 96.38 96 VAL B N 1
ATOM 1648 C CA . VAL B 1 96 ? -16.656 -1.979 4.906 1 96.38 96 VAL B CA 1
ATOM 1649 C C . VAL B 1 96 ? -17.328 -2.238 6.25 1 96.38 96 VAL B C 1
ATOM 1651 O O . VAL B 1 96 ? -18.438 -2.793 6.301 1 96.38 96 VAL B O 1
ATOM 1654 N N . ARG B 1 97 ? -16.609 -1.82 7.297 1 95.69 97 ARG B N 1
ATOM 1655 C CA . ARG B 1 97 ? -17.156 -2.012 8.633 1 95.69 97 ARG B CA 1
ATOM 1656 C C . ARG B 1 97 ? -18.484 -1.275 8.789 1 95.69 97 ARG B C 1
ATOM 1658 O O . ARG B 1 97 ? -19.438 -1.816 9.352 1 95.69 97 ARG B O 1
ATOM 1665 N N . MET B 1 98 ? -18.484 -0.068 8.32 1 94.94 98 MET B N 1
ATOM 1666 C CA . MET B 1 98 ? -19.703 0.74 8.391 1 94.94 98 MET B CA 1
ATOM 1667 C C . MET B 1 98 ? -20.844 0.079 7.625 1 94.94 98 MET B C 1
ATOM 1669 O O . MET B 1 98 ? -21.953 -0.037 8.141 1 94.94 98 MET B O 1
ATOM 1673 N N . LEU B 1 99 ? -20.609 -0.446 6.438 1 93 99 LEU B N 1
ATOM 1674 C CA . LEU B 1 99 ? -21.625 -1.064 5.586 1 93 99 LEU B CA 1
ATOM 1675 C C . LEU B 1 99 ? -22.094 -2.393 6.172 1 93 99 LEU B C 1
ATOM 1677 O O . LEU B 1 99 ? -23.266 -2.74 6.078 1 93 99 LEU B O 1
ATOM 1681 N N . SER B 1 100 ? -21.156 -3.133 6.754 1 91.31 100 SER B N 1
ATOM 1682 C CA . SER B 1 100 ? -21.484 -4.426 7.348 1 91.31 100 SER B CA 1
ATOM 1683 C C . SER B 1 100 ? -22.344 -4.262 8.602 1 91.31 100 SER B C 1
ATOM 1685 O O . SER B 1 100 ? -23.109 -5.16 8.953 1 91.31 100 SER B O 1
ATOM 1687 N N . SER B 1 101 ? -22.125 -3.189 9.305 1 90.25 101 SER B N 1
ATOM 1688 C CA . SER B 1 101 ? -22.922 -2.912 10.492 1 90.25 101 SER B CA 1
ATOM 1689 C C . SER B 1 101 ? -24.344 -2.514 10.125 1 90.25 101 SER B C 1
ATOM 1691 O O . SER B 1 101 ? -25.25 -2.621 10.945 1 90.25 101 SER B O 1
ATOM 1693 N N . LEU B 1 102 ? -24.594 -2.018 8.992 1 84.75 102 LEU B N 1
ATOM 1694 C CA . LEU B 1 102 ? -25.906 -1.637 8.508 1 84.75 102 LEU B CA 1
ATOM 1695 C C . LEU B 1 102 ? -26.719 -2.867 8.102 1 84.75 102 LEU B C 1
ATOM 1697 O O . LEU B 1 102 ? -27.953 -2.82 8.055 1 84.75 102 LEU B O 1
ATOM 1701 N N . TYR B 1 103 ? -26.266 -4.012 7.77 1 67.44 103 TYR B N 1
ATOM 1702 C CA . TYR B 1 103 ? -26.984 -5.238 7.434 1 67.44 103 TYR B CA 1
ATOM 1703 C C . TYR B 1 103 ? -26.969 -6.219 8.602 1 67.44 103 TYR B C 1
ATOM 1705 O O . TYR B 1 103 ? -25.984 -6.281 9.352 1 67.44 103 TYR B O 1
#

Organism: Lawsonia intracellularis (strain PHE/MN1-00) (NCBI:txid363253)

Foldseek 3Di:
DPVVCVCPVPDPVNQKDFPVVLCVLLVDDPVVVVVCVVVPLFDFDQDPVRTTIHGPVVSVLSNQLVCCCVVVVDDNVVSSVVSVVVVVVVVVVVVVVVVVVVD/DPVVCVCPVPDPVPQKDFPVVLCVLLVDDPVVVVVCVVVPLFDFDQDPVRTTIHGPVVSVLSNQLVCCCVVVVDDNVVSSVVSVVVVVVVVVVVVVVVVVVVD

Radius of gyration: 24.75 Å; Cα contacts (8 Å, |Δi|>4): 175; chains: 2; bounding box: 46×102×42 Å

Sequence (206 aa):
MDLLQDKKDLPSCSRFIVWSEFIELTGTTPERVFELIEIGWLEPVRTAENILLFQQRDVYKLRKLERICMDFEIDTLSGSIIIDLLERVDSLEKRVRMLSSLYMDLLQDKKDLPSCSRFIVWSEFIELTGTTPERVFELIEIGWLEPVRTAENILLFQQRDVYKLRKLERICMDFEIDTLSGSIIIDLLERVDSLEKRVRMLSSLY

Solvent-accessible surface area (backbone atoms only — not comparable to full-atom values): 11846 Å² total; per-residue (Å²): 135,84,71,72,60,75,62,60,84,47,73,58,100,47,67,50,38,43,60,73,57,47,36,62,73,44,69,51,54,69,68,57,55,49,51,36,37,72,76,60,78,42,77,64,45,66,45,98,84,68,43,55,31,34,51,52,69,51,39,57,53,50,43,50,37,52,49,48,27,65,76,67,72,40,53,67,69,59,30,51,52,43,50,53,44,51,52,50,37,52,53,42,51,50,50,39,52,55,57,54,68,73,103,133,84,72,70,61,76,63,58,85,47,75,57,100,47,65,50,38,44,60,73,57,50,37,63,73,44,71,50,53,71,68,56,54,47,50,37,38,74,76,60,78,42,78,64,45,67,46,99,84,67,43,56,31,33,51,53,69,51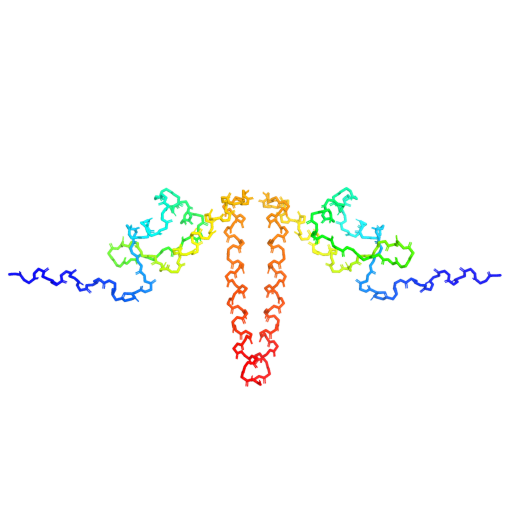,39,58,53,48,42,50,37,52,49,48,27,65,76,67,70,38,54,68,69,58,30,52,53,43,52,54,44,51,53,50,38,53,53,42,51,52,50,39,51,54,55,55,68,73,101

Secondary structure (DSSP, 8-state):
--GGGGGTTS-SS-SEEEHHHHHHHHT--HHHHHHHHHTTS---EE-TT--EEEETHHHHHHHHHHHHHHHH---HHHHHHHHHHHHHHHHHHHHHHHHHHH-/--GGGGGTTS-SS-SEEEHHHHHHHHT--HHHHHHHHHTTS---EE-TT--EEEETHHHHHHHHHHHHHHHH---HHHHHHHHHHHHHHHHHHHHHHHHHHH-

Nearest PDB structures (foldseek):
  3ucs-assembly1_A  TM=6.930E-01  e=4.913E-04  Klebsiella pneumoniae 342
  4r4e-assembly1_A  TM=8.470E-01  e=3.458E-03  Bacillus subtilis subsp. subtilis str. 168
  2zhh-assembly1_A-2  TM=6.965E-01  e=1.355E-02  Escherichia coli K-12
  5i44-assembly1_D  TM=7.422E-01  e=4.096E-02  Bacillus subtilis subsp. subtilis str. 168
  5i44-assembly4_E  TM=7.593E-01  e=8.376E-02  Bacillus subtilis subsp. subtilis str. 168

pLDDT: mean 88.32, std 17.13, range [38.78, 98.19]